Protein AF-0000000074461301 (afdb_homodimer)

Solvent-accessible surface area (backbone atoms only — not comparable to full-atom values): 17296 Å² total; per-residue (Å²): 124,62,73,77,37,32,35,46,35,42,31,36,37,56,20,87,89,50,60,66,57,57,47,49,46,50,41,46,57,45,48,48,53,57,48,42,56,55,38,40,75,55,60,34,29,28,35,34,38,36,41,24,48,71,54,35,46,50,46,46,52,51,50,33,62,76,66,67,53,73,60,41,74,64,84,56,31,31,34,45,36,42,27,38,81,50,69,64,38,57,52,53,50,70,63,33,67,68,50,49,53,53,57,59,68,43,53,84,48,33,26,88,88,48,67,35,36,34,43,40,29,36,57,51,60,34,27,54,82,47,36,81,39,63,56,59,89,78,32,49,48,62,72,56,54,81,62,70,56,66,70,80,57,84,89,62,69,72,82,123,126,62,73,78,37,33,34,45,36,41,30,34,37,55,20,86,90,52,61,66,57,56,47,48,47,49,42,46,57,45,48,48,51,57,47,40,56,55,40,42,74,56,61,35,30,26,34,34,39,37,41,24,49,72,54,34,46,52,47,45,52,50,49,34,62,77,67,66,51,73,58,41,76,63,83,54,32,30,32,45,36,42,26,36,81,50,70,62,37,58,53,53,51,70,64,32,67,69,50,49,52,53,57,59,67,44,53,83,48,34,27,88,89,47,68,36,34,35,44,38,29,37,55,51,61,33,28,54,84,47,36,80,38,63,57,59,91,79,32,48,49,60,72,55,54,82,62,69,56,67,68,80,54,84,92,62,69,74,82,126

Structure (mmCIF, N/CA/C/O backbone):
data_AF-0000000074461301-model_v1
#
loop_
_entity.id
_entity.type
_entity.pdbx_description
1 polymer 'EthD domain-containing protein'
#
loop_
_atom_site.group_PDB
_atom_site.id
_atom_site.type_symbol
_atom_site.label_atom_id
_atom_site.label_alt_id
_atom_site.label_comp_id
_atom_site.label_asym_id
_atom_site.label_entity_id
_atom_site.label_seq_id
_atom_site.pdbx_PDB_ins_code
_atom_site.Cartn_x
_atom_site.Cartn_y
_atom_site.Cartn_z
_atom_site.occupancy
_atom_site.B_iso_or_equiv
_atom_site.auth_seq_id
_atom_site.auth_comp_id
_atom_site.auth_asym_id
_atom_site.auth_atom_id
_atom_site.pdbx_PDB_model_num
ATOM 1 N N . MET A 1 1 ? 13.031 4.805 -20.141 1 61 1 MET A N 1
ATOM 2 C CA . MET A 1 1 ? 13.094 3.955 -18.953 1 61 1 MET A CA 1
ATOM 3 C C . MET A 1 1 ? 12.211 4.504 -17.844 1 61 1 MET A C 1
ATOM 5 O O . MET A 1 1 ? 12.078 5.719 -17.688 1 61 1 MET A O 1
ATOM 9 N N . THR A 1 2 ? 11.445 3.504 -17.281 1 75.19 2 THR A N 1
ATOM 10 C CA . THR A 1 2 ? 10.531 3.943 -16.234 1 75.19 2 THR A CA 1
ATOM 11 C C . THR A 1 2 ? 11.305 4.328 -14.977 1 75.19 2 THR A C 1
ATOM 13 O O . THR A 1 2 ? 12.18 3.582 -14.523 1 75.19 2 THR A O 1
ATOM 16 N N . GLU A 1 3 ? 11.156 5.5 -14.602 1 85 3 GLU A N 1
ATOM 17 C CA . GLU A 1 3 ? 11.82 6.012 -13.398 1 85 3 GLU A CA 1
ATOM 18 C C . GLU A 1 3 ? 11.273 5.344 -12.141 1 85 3 GLU A C 1
ATOM 20 O O . GLU A 1 3 ? 10.109 4.945 -12.102 1 85 3 GLU A O 1
ATOM 25 N N . ARG A 1 4 ? 12.227 5.164 -11.211 1 93.75 4 ARG A N 1
ATOM 26 C CA . ARG A 1 4 ? 11.828 4.641 -9.914 1 93.75 4 ARG A CA 1
ATOM 27 C C . ARG A 1 4 ? 10.914 5.621 -9.18 1 93.75 4 ARG A C 1
ATOM 29 O O . ARG A 1 4 ? 11.234 6.809 -9.078 1 93.75 4 ARG A O 1
ATOM 36 N N . VAL A 1 5 ? 9.805 5.148 -8.734 1 97 5 VAL A N 1
ATOM 37 C CA . VAL A 1 5 ? 8.914 5.918 -7.867 1 97 5 VAL A CA 1
ATOM 38 C C . VAL A 1 5 ? 8.93 5.332 -6.457 1 97 5 VAL A C 1
ATOM 40 O O . VAL A 1 5 ? 8.625 4.156 -6.262 1 97 5 VAL A O 1
ATOM 43 N N . LEU A 1 6 ? 9.344 6.148 -5.461 1 97.5 6 LEU A N 1
ATOM 44 C CA . LEU A 1 6 ? 9.336 5.746 -4.059 1 97.5 6 LEU A CA 1
ATOM 45 C C . LEU A 1 6 ? 7.945 5.914 -3.451 1 97.5 6 LEU A C 1
ATOM 47 O O . LEU A 1 6 ? 7.156 6.738 -3.914 1 97.5 6 LEU A O 1
ATOM 51 N N . ARG A 1 7 ? 7.68 5.094 -2.455 1 98.56 7 ARG A N 1
ATOM 52 C CA . ARG A 1 7 ? 6.453 5.238 -1.68 1 98.56 7 ARG A CA 1
ATOM 53 C C . ARG A 1 7 ? 6.734 5.129 -0.184 1 98.56 7 ARG A C 1
ATOM 55 O O . ARG A 1 7 ? 7.25 4.113 0.284 1 98.56 7 ARG A O 1
ATOM 62 N N . LEU A 1 8 ? 6.43 6.168 0.562 1 98.31 8 LEU A N 1
ATOM 63 C CA . LEU A 1 8 ? 6.285 6.098 2.012 1 98.31 8 LEU A CA 1
ATOM 64 C C . LEU A 1 8 ? 4.859 5.723 2.4 1 98.31 8 LEU A C 1
ATOM 66 O O . LEU A 1 8 ? 3.902 6.355 1.949 1 98.31 8 LEU A O 1
ATOM 70 N N . SER A 1 9 ? 4.727 4.66 3.125 1 98.75 9 SER A N 1
ATOM 71 C CA . SER A 1 9 ? 3.443 4.219 3.656 1 98.75 9 SER A CA 1
ATOM 72 C C . SER A 1 9 ? 3.402 4.34 5.176 1 98.75 9 SER A C 1
ATOM 74 O O . SER A 1 9 ? 4.301 3.859 5.867 1 98.75 9 SER A O 1
ATOM 76 N N . VAL A 1 10 ? 2.381 5.004 5.676 1 98.62 10 VAL A N 1
ATOM 77 C CA . VAL A 1 10 ? 2.189 5.133 7.117 1 98.62 10 VAL A CA 1
ATOM 78 C C . VAL A 1 10 ? 0.825 4.574 7.512 1 98.62 10 VAL A C 1
ATOM 80 O O . VAL A 1 10 ? -0.208 5.051 7.039 1 98.62 10 VAL A O 1
ATOM 83 N N . TYR A 1 11 ? 0.823 3.578 8.352 1 98.69 11 TYR A N 1
ATOM 84 C CA . TYR A 1 11 ? -0.376 2.871 8.781 1 98.69 11 TYR A CA 1
ATOM 85 C C . TYR A 1 11 ? -0.855 3.387 10.133 1 98.69 11 TYR A C 1
ATOM 87 O O . TYR A 1 11 ? -0.047 3.65 11.023 1 98.69 11 TYR A O 1
ATOM 95 N N . HIS A 1 12 ? -2.182 3.504 10.227 1 98.19 12 HIS A N 1
ATOM 96 C CA . HIS A 1 12 ? -2.795 4.039 11.438 1 98.19 12 HIS A CA 1
ATOM 97 C C . HIS A 1 12 ? -3.922 3.135 11.93 1 98.19 12 HIS A C 1
ATOM 99 O O . HIS A 1 12 ? -4.57 2.453 11.133 1 98.19 12 HIS A O 1
ATOM 105 N N . CYS A 1 13 ? -4.078 3.168 13.219 1 97.94 13 CYS A N 1
ATOM 106 C CA . CYS A 1 13 ? -5.289 2.641 13.844 1 97.94 13 CYS A CA 1
ATOM 107 C C . CYS A 1 13 ? -6.223 3.768 14.258 1 97.94 13 CYS A C 1
ATOM 109 O O . CYS A 1 13 ? -5.773 4.801 14.758 1 97.94 13 CYS A O 1
ATOM 111 N N . PHE A 1 14 ? -7.461 3.543 14.055 1 97.38 14 PHE A N 1
ATOM 112 C CA . PHE A 1 14 ? -8.453 4.543 14.438 1 97.38 14 PHE A CA 1
ATOM 113 C C . PHE A 1 14 ? -8.664 4.547 15.945 1 97.38 14 PHE A C 1
ATOM 115 O O . PHE A 1 14 ? -8.391 3.549 16.625 1 97.38 14 PHE A O 1
ATOM 122 N N . ASN A 1 15 ? -9.133 5.719 16.438 1 97.88 15 ASN A N 1
ATOM 123 C CA . ASN A 1 15 ? -9.609 5.828 17.812 1 97.88 15 ASN A CA 1
ATOM 124 C C . ASN A 1 15 ? -10.742 4.84 18.094 1 97.88 15 ASN A C 1
ATOM 126 O O . ASN A 1 15 ? -11.812 4.93 17.484 1 97.88 15 ASN A O 1
ATOM 130 N N . PRO A 1 16 ? -10.492 3.885 18.984 1 96.75 16 PRO A N 1
ATOM 131 C CA . PRO A 1 16 ? -11.508 2.852 19.203 1 96.75 16 PRO A CA 1
ATOM 132 C C . PRO A 1 16 ? -12.781 3.404 19.844 1 96.75 16 PRO A C 1
ATOM 134 O O . PRO A 1 16 ? -13.805 2.717 19.875 1 96.75 16 PRO A O 1
ATOM 137 N N . ASN A 1 17 ? -12.742 4.648 20.281 1 97.75 17 ASN A N 1
ATOM 138 C CA . ASN A 1 17 ? -13.906 5.254 20.938 1 97.75 17 ASN A CA 1
ATOM 139 C C . ASN A 1 17 ? -14.727 6.078 19.953 1 97.75 17 ASN A C 1
ATOM 141 O O . ASN A 1 17 ? -15.664 6.773 20.344 1 97.75 17 ASN A O 1
ATOM 145 N N . LYS A 1 18 ? -14.406 6.094 18.719 1 98 18 LYS A N 1
ATOM 146 C CA . LYS A 1 18 ? -15.164 6.781 17.672 1 98 18 LYS A CA 1
ATOM 147 C C . LYS A 1 18 ? -15.648 5.805 16.609 1 98 18 LYS A C 1
ATOM 149 O O . LYS A 1 18 ? -14.938 4.871 16.25 1 98 18 LYS A O 1
ATOM 154 N N . PRO A 1 19 ? -16.922 6.078 16.125 1 97.75 19 PRO A N 1
ATOM 155 C CA . PRO A 1 19 ? -17.359 5.258 14.992 1 97.75 19 PRO A CA 1
ATOM 156 C C . PRO A 1 19 ? -16.469 5.41 13.766 1 97.75 19 PRO A C 1
ATOM 158 O O . PRO A 1 19 ? -16.031 6.52 13.453 1 97.75 19 PRO A O 1
ATOM 161 N N . GLU A 1 20 ? -16.234 4.336 13.07 1 97.69 20 GLU A N 1
ATOM 162 C CA . GLU A 1 20 ? -15.406 4.359 11.867 1 97.69 20 GLU A CA 1
ATOM 163 C C . GLU A 1 20 ? -15.953 5.352 10.844 1 97.69 20 GLU A C 1
ATOM 165 O O . GLU A 1 20 ? -15.18 6.016 10.148 1 97.69 20 GLU A O 1
ATOM 170 N N . ALA A 1 21 ? -17.234 5.402 10.766 1 97.56 21 ALA A N 1
ATOM 171 C CA . ALA A 1 21 ? -17.859 6.312 9.82 1 97.56 21 ALA A CA 1
ATOM 172 C C . ALA A 1 21 ? -17.469 7.762 10.102 1 97.56 21 ALA A C 1
ATOM 174 O O . ALA A 1 21 ? -17.297 8.555 9.18 1 97.56 21 ALA A O 1
ATOM 175 N N . GLU A 1 22 ? -17.391 8.094 11.367 1 97.44 22 GLU A N 1
ATOM 176 C CA . GLU A 1 22 ? -16.984 9.445 11.75 1 97.44 22 GLU A CA 1
ATOM 177 C C . GLU A 1 22 ? -15.539 9.734 11.359 1 97.44 22 GLU A C 1
ATOM 179 O O . GLU A 1 22 ? -15.227 10.812 10.859 1 97.44 22 GLU A O 1
ATOM 184 N N . VAL A 1 23 ? -14.703 8.781 11.602 1 97.44 23 VAL A N 1
ATOM 185 C CA . VAL A 1 23 ? -13.297 8.93 11.242 1 97.44 23 VAL A CA 1
ATOM 186 C C . VAL A 1 23 ? -13.164 9.086 9.727 1 97.44 23 VAL A C 1
ATOM 188 O O . VAL A 1 23 ? -12.477 9.992 9.25 1 97.44 23 VAL A O 1
ATOM 191 N N . HIS A 1 24 ? -13.82 8.266 9.008 1 97.38 24 HIS A N 1
ATOM 192 C CA . HIS A 1 24 ? -13.789 8.328 7.551 1 97.38 24 HIS A CA 1
ATOM 193 C C . HIS A 1 24 ? -14.289 9.68 7.047 1 97.38 24 HIS A C 1
ATOM 195 O O . HIS A 1 24 ? -13.727 10.242 6.113 1 97.38 24 HIS A O 1
ATOM 201 N N . GLU A 1 25 ? -15.352 10.125 7.617 1 96.31 25 GLU A N 1
ATOM 202 C CA . GLU A 1 25 ? -15.906 11.414 7.227 1 96.31 25 GLU A CA 1
ATOM 203 C C . GLU A 1 25 ? -14.891 12.539 7.434 1 96.31 25 GLU A C 1
ATOM 205 O O . GLU A 1 25 ? -14.695 13.375 6.547 1 96.31 25 GLU A O 1
ATOM 210 N N . PHE A 1 26 ? -14.297 12.562 8.562 1 96.31 26 PHE A N 1
ATOM 211 C CA . PHE A 1 26 ? -13.266 13.547 8.844 1 96.31 26 PHE A CA 1
ATOM 212 C C . PHE A 1 26 ? -12.141 13.469 7.82 1 96.31 26 PHE A C 1
ATOM 214 O O . PHE A 1 26 ? -11.719 14.492 7.273 1 96.31 26 PHE A O 1
ATOM 221 N N . VAL A 1 27 ? -11.695 12.242 7.523 1 96.81 27 VAL A N 1
ATOM 222 C CA . VAL A 1 27 ? -10.555 12.055 6.641 1 96.81 27 VAL A CA 1
ATOM 223 C C . VAL A 1 27 ? -10.93 12.469 5.219 1 96.81 27 VAL A C 1
ATOM 225 O O . VAL A 1 27 ? -10.219 13.266 4.59 1 96.81 27 VAL A O 1
ATOM 228 N N . THR A 1 28 ? -12.008 12.086 4.727 1 94.62 28 THR A N 1
ATOM 229 C CA . THR A 1 28 ? -12.375 12.203 3.32 1 94.62 28 THR A CA 1
ATOM 230 C C . THR A 1 28 ? -12.922 13.594 3.018 1 94.62 28 THR A C 1
ATOM 232 O O . THR A 1 28 ? -12.641 14.164 1.963 1 94.62 28 THR A O 1
ATOM 235 N N . ASN A 1 29 ? -13.719 14.195 3.783 1 85.06 29 ASN A N 1
ATOM 236 C CA . ASN A 1 29 ? -14.414 15.438 3.455 1 85.06 29 ASN A CA 1
ATOM 237 C C . ASN A 1 29 ? -13.648 16.656 3.961 1 85.06 29 ASN A C 1
ATOM 239 O O . ASN A 1 29 ? -13.961 17.781 3.59 1 85.06 29 ASN A O 1
ATOM 243 N N . ASP A 1 30 ? -12.617 16.438 4.621 1 85.12 30 ASP A N 1
ATOM 244 C CA . ASP A 1 30 ? -11.898 17.578 5.168 1 85.12 30 ASP A CA 1
ATOM 245 C C . ASP A 1 30 ? -10.391 17.422 4.973 1 85.12 30 ASP A C 1
ATOM 247 O O . ASP A 1 30 ? -9.797 18.062 4.105 1 85.12 30 ASP A O 1
ATOM 251 N N . HIS A 1 31 ? -9.93 16.391 5.562 1 95.5 31 HIS A N 1
ATOM 252 C CA . HIS A 1 31 ? -8.492 16.266 5.758 1 95.5 31 HIS A CA 1
ATOM 253 C C . HIS A 1 31 ? -7.777 15.977 4.441 1 95.5 31 HIS A C 1
ATOM 255 O O . HIS A 1 31 ? -6.852 16.703 4.059 1 95.5 31 HIS A O 1
ATOM 261 N N . ALA A 1 32 ? -8.289 15.016 3.725 1 97.19 32 ALA A N 1
ATOM 262 C CA . ALA A 1 32 ? -7.602 14.555 2.521 1 97.19 32 ALA A CA 1
ATOM 263 C C . ALA A 1 32 ? -7.605 15.625 1.438 1 97.19 32 ALA A C 1
ATOM 265 O O . ALA A 1 32 ? -6.629 15.781 0.703 1 97.19 32 ALA A O 1
ATOM 266 N N . VAL A 1 33 ? -8.672 16.344 1.316 1 97.06 33 VAL A N 1
ATOM 267 C CA . VAL A 1 33 ? -8.82 17.391 0.301 1 97.06 33 VAL A CA 1
ATOM 268 C C . VAL A 1 33 ? -7.82 18.516 0.568 1 97.06 33 VAL A C 1
ATOM 270 O O . VAL A 1 33 ? -7.109 18.953 -0.34 1 97.06 33 VAL A O 1
ATOM 273 N N . LYS A 1 34 ? -7.734 18.969 1.831 1 97.75 34 LYS A N 1
ATOM 274 C CA . LYS A 1 34 ? -6.785 20 2.217 1 97.75 34 LYS A CA 1
ATOM 275 C C . LYS A 1 34 ? -5.348 19.516 2.055 1 97.75 34 LYS A C 1
ATOM 277 O O . LYS A 1 34 ? -4.492 20.25 1.551 1 97.75 34 LYS A O 1
ATOM 282 N N . ALA A 1 35 ? -5.09 18.297 2.434 1 98.38 35 ALA A N 1
ATOM 283 C CA . ALA A 1 35 ? -3.752 17.719 2.316 1 98.38 35 ALA A CA 1
ATOM 284 C C . ALA A 1 35 ? -3.32 17.625 0.856 1 98.38 35 ALA A C 1
ATOM 286 O O . ALA A 1 35 ? -2.174 17.938 0.52 1 98.38 35 ALA A O 1
ATOM 287 N N . ALA A 1 36 ? -4.254 17.234 -0.006 1 98.25 36 ALA A N 1
ATOM 288 C CA . ALA A 1 36 ? -3.945 17.094 -1.426 1 98.25 36 ALA A CA 1
ATOM 289 C C . ALA A 1 36 ? -3.461 18.406 -2.025 1 98.25 36 ALA A C 1
ATOM 291 O O . ALA A 1 36 ? -2.51 18.422 -2.809 1 98.25 36 ALA A O 1
ATOM 292 N N . LYS A 1 37 ? -4.055 19.438 -1.654 1 97.44 37 LYS A N 1
ATOM 293 C CA . LYS A 1 37 ? -3.678 20.75 -2.176 1 97.44 37 LYS A CA 1
ATOM 294 C C . LYS A 1 37 ? -2.273 21.141 -1.727 1 97.44 37 LYS A C 1
ATOM 296 O O . LYS A 1 37 ? -1.477 21.641 -2.525 1 97.44 37 LYS A O 1
ATOM 301 N N . ILE A 1 38 ? -1.987 20.906 -0.496 1 98.12 38 ILE A N 1
ATOM 302 C CA . ILE A 1 38 ? -0.655 21.188 0.029 1 98.12 38 ILE A CA 1
ATOM 303 C C . ILE A 1 38 ? 0.373 20.297 -0.673 1 98.12 38 ILE A C 1
ATOM 305 O O . ILE A 1 38 ? 1.423 20.781 -1.106 1 98.12 38 ILE A O 1
ATOM 309 N N . HIS A 1 39 ? 0.095 19 -0.751 1 98.56 39 HIS A N 1
ATOM 310 C CA . HIS A 1 39 ? 1.005 18.031 -1.355 1 98.56 39 HIS A CA 1
ATOM 311 C C . HIS A 1 39 ? 1.306 18.391 -2.807 1 98.56 39 HIS A C 1
ATOM 313 O O . HIS A 1 39 ? 2.455 18.312 -3.246 1 98.56 39 HIS A O 1
ATOM 319 N N . GLN A 1 40 ? 0.264 18.797 -3.527 1 98 40 GLN A N 1
ATOM 320 C CA . GLN A 1 40 ? 0.466 19.172 -4.922 1 98 40 GLN A CA 1
ATOM 321 C C . GLN A 1 40 ? 1.378 20.391 -5.031 1 98 40 GLN A C 1
ATOM 323 O O . GLN A 1 40 ? 2.223 20.469 -5.926 1 98 40 GLN A O 1
ATOM 328 N N . LYS A 1 41 ? 1.128 21.328 -4.148 1 97.56 41 LYS A N 1
ATOM 329 C CA . LYS A 1 41 ? 1.941 22.531 -4.117 1 97.56 41 LYS A CA 1
ATOM 330 C C . LYS A 1 41 ? 3.43 22.203 -4.121 1 97.56 41 LYS A C 1
ATOM 332 O O . LYS A 1 41 ? 4.23 22.891 -4.746 1 97.56 41 LYS A O 1
ATOM 337 N N . TYR A 1 42 ? 3.809 21.125 -3.518 1 98 42 TYR A N 1
ATOM 338 C CA . TYR A 1 42 ? 5.223 20.812 -3.348 1 98 42 TYR A CA 1
ATOM 339 C C . TYR A 1 42 ? 5.664 19.734 -4.34 1 98 42 TYR A C 1
ATOM 341 O O . TYR A 1 42 ? 6.816 19.297 -4.324 1 98 42 TYR A O 1
ATOM 349 N N . GLY A 1 43 ? 4.758 19.219 -5.102 1 97.88 43 GLY A N 1
ATOM 350 C CA . GLY A 1 43 ? 5.164 18.391 -6.219 1 97.88 43 GLY A CA 1
ATOM 351 C C . GLY A 1 43 ? 5.055 16.906 -5.922 1 97.88 43 GLY A C 1
ATOM 352 O O . GLY A 1 43 ? 5.723 16.078 -6.559 1 97.88 43 GLY A O 1
ATOM 353 N N . LEU A 1 44 ? 4.273 16.562 -4.945 1 98.44 44 LEU A N 1
ATOM 354 C CA . LEU A 1 44 ? 4.047 15.148 -4.711 1 98.44 44 LEU A CA 1
ATOM 355 C C . LEU A 1 44 ? 3.416 14.492 -5.934 1 98.44 44 LEU A C 1
ATOM 357 O O . LEU A 1 44 ? 2.502 15.055 -6.543 1 98.44 44 LEU A O 1
ATOM 361 N N . LEU A 1 45 ? 3.891 13.25 -6.277 1 98.31 45 LEU A N 1
ATOM 362 C CA . LEU A 1 45 ? 3.463 12.555 -7.484 1 98.31 45 LEU A CA 1
ATOM 363 C C . LEU A 1 45 ? 2.148 11.812 -7.246 1 98.31 45 LEU A C 1
ATOM 365 O O . LEU A 1 45 ? 1.332 11.68 -8.164 1 98.31 45 LEU A O 1
ATOM 369 N N . GLY A 1 46 ? 2.01 11.289 -6.082 1 98.62 46 GLY A N 1
ATOM 370 C CA . GLY A 1 46 ? 0.811 10.547 -5.727 1 98.62 46 GLY A CA 1
ATOM 371 C C . GLY A 1 46 ? 0.458 10.656 -4.258 1 98.62 46 GLY A C 1
ATOM 372 O O . GLY A 1 46 ? 1.346 10.75 -3.404 1 98.62 46 GLY A O 1
ATOM 373 N N . TYR A 1 47 ? -0.818 10.633 -4.008 1 98.81 47 TYR A N 1
ATOM 374 C CA . TYR A 1 47 ? -1.4 10.641 -2.67 1 98.81 47 TYR A CA 1
ATOM 375 C C . TYR A 1 47 ? -2.641 9.758 -2.607 1 98.81 47 TYR A C 1
ATOM 377 O O . TYR A 1 47 ? -3.666 10.07 -3.217 1 98.81 47 TYR A O 1
ATOM 385 N N . THR A 1 48 ? -2.523 8.672 -1.92 1 98.75 48 THR A N 1
ATOM 386 C CA . THR A 1 48 ? -3.598 7.688 -1.838 1 98.75 48 THR A CA 1
ATOM 387 C C . THR A 1 48 ? -3.857 7.293 -0.387 1 98.75 48 THR A C 1
ATOM 389 O O . THR A 1 48 ? -2.92 7.105 0.39 1 98.75 48 THR A O 1
ATOM 392 N N . LEU A 1 49 ? -5.129 7.199 -0.012 1 98.5 49 LEU A N 1
ATOM 393 C CA . LEU A 1 49 ? -5.551 6.621 1.259 1 98.5 49 LEU A CA 1
ATOM 394 C C . LEU A 1 49 ? -6.086 5.203 1.061 1 98.5 49 LEU A C 1
ATOM 396 O O . LEU A 1 49 ? -6.848 4.949 0.124 1 98.5 49 LEU A O 1
ATOM 400 N N . TYR A 1 50 ? -5.637 4.285 1.845 1 98.69 50 TYR A N 1
ATOM 401 C CA . TYR A 1 50 ? -6.133 2.918 1.956 1 98.69 50 TYR A CA 1
ATOM 402 C C . TYR A 1 50 ? -6.91 2.723 3.252 1 98.69 50 TYR A C 1
ATOM 404 O O . TYR A 1 50 ? -6.379 2.953 4.34 1 98.69 50 TYR A O 1
ATOM 412 N N . PHE A 1 51 ? -8.195 2.344 3.141 1 98.5 51 PHE A N 1
ATOM 413 C CA . PHE A 1 51 ? -9.031 2.094 4.309 1 98.5 51 PHE A CA 1
ATOM 414 C C . PHE A 1 51 ? -9.32 0.605 4.461 1 98.5 51 PHE A C 1
ATOM 416 O O . PHE A 1 51 ? -9.766 -0.045 3.51 1 98.5 51 PHE A O 1
ATOM 423 N N . ALA A 1 52 ? -9.07 0.083 5.617 1 98 52 ALA A N 1
ATOM 424 C CA . ALA A 1 52 ? -9.367 -1.305 5.961 1 98 52 ALA A CA 1
ATOM 425 C C . ALA A 1 52 ? -10.258 -1.381 7.199 1 98 52 ALA A C 1
ATOM 427 O O . ALA A 1 52 ? -9.828 -1.865 8.25 1 98 52 ALA A O 1
ATOM 428 N N . PRO A 1 53 ? -11.5 -1.022 7.016 1 93.69 53 PRO A N 1
ATOM 429 C CA . PRO A 1 53 ? -12.422 -1.032 8.148 1 93.69 53 PRO A CA 1
ATOM 430 C C . PRO A 1 53 ? -12.727 -2.441 8.648 1 93.69 53 PRO A C 1
ATOM 432 O O . PRO A 1 53 ? -12.258 -3.424 8.062 1 93.69 53 PRO A O 1
ATOM 435 N N . GLN A 1 54 ? -13.516 -2.498 9.719 1 94.56 54 GLN A N 1
ATOM 436 C CA . GLN A 1 54 ? -13.891 -3.775 10.312 1 94.56 54 GLN A CA 1
ATOM 437 C C . GLN A 1 54 ? -14.586 -4.672 9.297 1 94.56 54 GLN A C 1
ATOM 439 O O . GLN A 1 54 ? -14.398 -5.891 9.297 1 94.56 54 GLN A O 1
ATOM 444 N N . SER A 1 55 ? -15.406 -4.113 8.477 1 94.19 55 SER A N 1
ATOM 445 C CA . SER A 1 55 ? -16.109 -4.887 7.461 1 94.19 55 SER A CA 1
ATOM 446 C C . SER A 1 55 ? -15.141 -5.586 6.52 1 94.19 55 SER A C 1
ATOM 448 O O . SER A 1 55 ? -15.32 -6.766 6.199 1 94.19 55 SER A O 1
ATOM 450 N N . ALA A 1 56 ? -14.141 -4.906 6.07 1 95.75 56 ALA A N 1
ATOM 451 C CA . ALA A 1 56 ? -13.133 -5.488 5.191 1 95.75 56 ALA A CA 1
ATOM 452 C C . ALA A 1 56 ? -12.336 -6.57 5.91 1 95.75 56 ALA A C 1
ATOM 454 O O . ALA A 1 56 ? -12.023 -7.613 5.328 1 95.75 56 ALA A O 1
ATOM 455 N N . GLN A 1 57 ? -12.016 -6.301 7.133 1 95.12 57 GLN A N 1
ATOM 456 C CA . GLN A 1 57 ? -11.2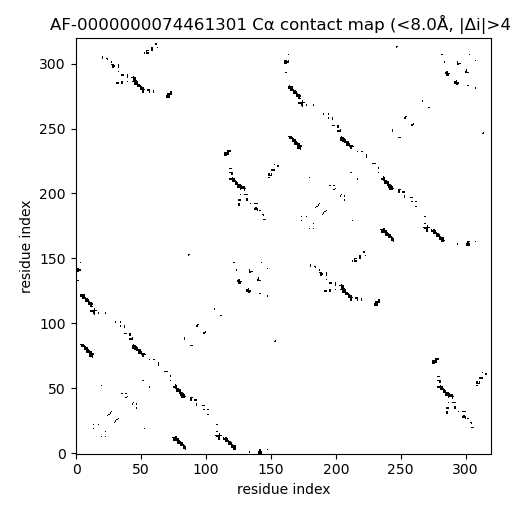42 -7.254 7.926 1 95.12 57 GLN A CA 1
ATOM 457 C C . GLN A 1 57 ? -12.023 -8.547 8.141 1 95.12 57 GLN A C 1
ATOM 459 O O . GLN A 1 57 ? -11.445 -9.633 8.133 1 95.12 57 GLN A O 1
ATOM 464 N N . LYS A 1 58 ? -13.289 -8.406 8.375 1 94.56 58 LYS A N 1
ATOM 465 C CA . LYS A 1 58 ? -14.133 -9.586 8.516 1 94.56 58 LYS A CA 1
ATOM 466 C C . LYS A 1 58 ? -14.141 -10.406 7.23 1 94.56 58 LYS A C 1
ATOM 468 O O . LYS A 1 58 ? -14.039 -11.641 7.277 1 94.56 58 LYS A O 1
ATOM 473 N N . VAL A 1 59 ? -14.297 -9.742 6.168 1 94.88 59 VAL A N 1
ATOM 474 C CA . VAL A 1 59 ? -14.297 -10.414 4.875 1 94.88 59 VAL A CA 1
ATOM 475 C C . VAL A 1 59 ? -12.969 -11.148 4.672 1 94.88 59 VAL A C 1
ATOM 477 O O . VAL A 1 59 ? -12.945 -12.305 4.242 1 94.88 59 VAL A O 1
ATOM 480 N N . LEU A 1 60 ? -11.922 -10.531 4.992 1 95.75 60 LEU A N 1
ATOM 481 C CA . LEU A 1 60 ? -10.602 -11.133 4.836 1 95.75 60 LEU A CA 1
ATOM 482 C C . LEU A 1 60 ? -10.461 -12.359 5.738 1 95.75 60 LEU A C 1
ATOM 484 O O . LEU A 1 60 ? -9.906 -13.375 5.32 1 95.75 60 LEU A O 1
ATOM 488 N N . SER A 1 61 ? -10.898 -12.219 6.926 1 95.5 61 SER A N 1
ATOM 489 C CA . SER A 1 61 ? -10.875 -13.344 7.855 1 95.5 61 SER A CA 1
ATOM 490 C C . SER A 1 61 ? -11.641 -14.531 7.301 1 95.5 61 SER A C 1
ATOM 492 O O . SER A 1 61 ? -11.172 -15.672 7.371 1 95.5 61 SER A O 1
ATOM 494 N N . ASP A 1 62 ? -12.789 -14.297 6.762 1 93.31 62 ASP A N 1
ATOM 495 C CA . ASP A 1 62 ? -13.594 -15.352 6.148 1 93.31 62 ASP A CA 1
ATOM 496 C C . ASP A 1 62 ? -12.867 -15.961 4.949 1 93.31 62 ASP A C 1
ATOM 498 O O . ASP A 1 62 ? -12.859 -17.188 4.777 1 93.31 62 ASP A O 1
ATOM 502 N N . TRP A 1 63 ? -12.344 -15.148 4.207 1 92.88 63 TRP A N 1
ATOM 503 C CA . TRP A 1 63 ? -11.602 -15.602 3.035 1 92.88 63 TRP A CA 1
ATOM 504 C C . TRP A 1 63 ? -10.438 -16.516 3.439 1 92.88 63 TRP A C 1
ATOM 506 O O . TRP A 1 63 ? -10.211 -17.547 2.82 1 92.88 63 TRP A O 1
ATOM 516 N N . LYS A 1 64 ? -9.719 -16.078 4.418 1 93.88 64 LYS A N 1
ATOM 517 C CA . LYS A 1 64 ? -8.633 -16.875 4.965 1 93.88 64 LYS A CA 1
ATOM 518 C C . LYS A 1 64 ? -9.125 -18.266 5.391 1 93.88 64 LYS A C 1
ATOM 520 O O . LYS A 1 64 ? -8.508 -19.281 5.062 1 93.88 64 LYS A O 1
ATOM 525 N N . ARG A 1 65 ? -10.18 -18.297 6.094 1 93 65 ARG A N 1
ATOM 526 C CA . ARG A 1 65 ? -10.734 -19.531 6.625 1 93 65 ARG A CA 1
ATOM 527 C C . ARG A 1 65 ? -11.188 -20.453 5.496 1 93 65 ARG A C 1
ATOM 529 O O . ARG A 1 65 ? -10.812 -21.641 5.461 1 93 65 ARG A O 1
ATOM 536 N N . VAL A 1 66 ? -11.914 -19.953 4.598 1 89.19 66 VAL A N 1
ATOM 537 C CA . VAL A 1 66 ? -12.492 -20.734 3.514 1 89.19 66 VAL A CA 1
ATOM 538 C C . VAL A 1 66 ? -11.383 -21.25 2.6 1 89.19 66 VAL A C 1
ATOM 540 O O . VAL A 1 66 ? -11.43 -22.391 2.133 1 89.19 66 VAL A O 1
ATOM 543 N N . GLY A 1 67 ? -10.43 -20.438 2.387 1 88.19 67 GLY A N 1
ATOM 544 C CA . GLY A 1 67 ? -9.359 -20.797 1.472 1 88.19 67 GLY A CA 1
ATOM 545 C C . GLY A 1 67 ? -8.234 -21.562 2.141 1 88.19 67 GLY A C 1
ATOM 546 O O . GLY A 1 67 ? -7.305 -22.016 1.475 1 88.19 67 GLY A O 1
ATOM 547 N N . GLY A 1 68 ? -8.289 -21.688 3.408 1 90.88 68 GLY A N 1
ATOM 548 C CA . GLY A 1 68 ? -7.23 -22.375 4.133 1 90.88 68 GLY A CA 1
ATOM 549 C C . GLY A 1 68 ? -5.879 -21.703 3.996 1 90.88 68 GLY A C 1
ATOM 550 O O . GLY A 1 68 ? -4.855 -22.375 3.881 1 90.88 68 GLY A O 1
ATOM 551 N N . ARG A 1 69 ? -5.848 -20.453 3.984 1 91 69 ARG A N 1
ATOM 552 C CA . ARG A 1 69 ? -4.609 -19.703 3.812 1 91 69 ARG A CA 1
ATOM 553 C C . ARG A 1 69 ? -3.879 -19.531 5.141 1 91 69 ARG A C 1
ATOM 555 O O . ARG A 1 69 ? -4.508 -19.359 6.184 1 91 69 ARG A O 1
ATOM 562 N N . ASN A 1 70 ? -2.555 -19.5 5.07 1 94.44 70 ASN A N 1
ATOM 563 C CA . ASN A 1 70 ? -1.739 -19.281 6.262 1 94.44 70 ASN A CA 1
ATOM 564 C C . ASN A 1 70 ? -1.382 -17.812 6.441 1 94.44 70 ASN A C 1
ATOM 566 O O . ASN A 1 70 ? -0.25 -17.484 6.801 1 94.44 70 ASN A O 1
ATOM 570 N N . TRP A 1 71 ? -2.27 -16.906 6.211 1 97 71 TRP A N 1
ATOM 571 C CA . TRP A 1 71 ? -2.049 -15.461 6.301 1 97 71 TRP A CA 1
ATOM 572 C C . TRP A 1 71 ? -2.1 -14.992 7.75 1 97 71 TRP A C 1
ATOM 574 O O . TRP A 1 71 ? -2.969 -15.414 8.516 1 97 71 TRP A O 1
ATOM 584 N N . GLU A 1 72 ? -1.147 -1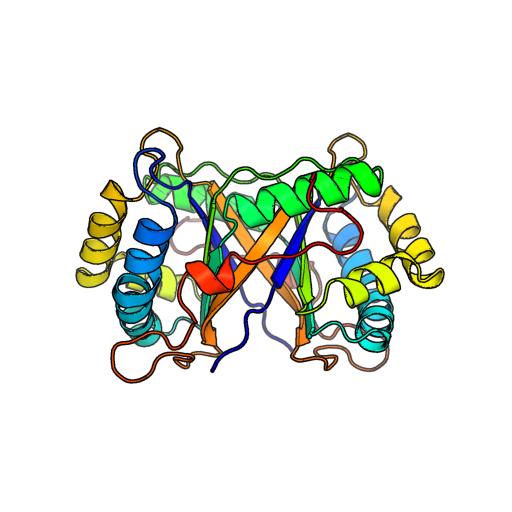4.164 8.055 1 97.56 72 GLU A N 1
ATOM 585 C CA . GLU A 1 72 ? -1.391 -13.258 9.172 1 97.56 72 GLU A CA 1
ATOM 586 C C . GLU A 1 72 ? -2.229 -12.055 8.734 1 97.56 72 GLU A C 1
ATOM 588 O O . GLU A 1 72 ? -1.966 -11.453 7.695 1 97.56 72 GLU A O 1
ATOM 593 N N . LEU A 1 73 ? -3.256 -11.75 9.516 1 97.94 73 LEU A N 1
ATOM 594 C CA . LEU A 1 73 ? -4.105 -10.625 9.148 1 97.94 73 LEU A CA 1
ATOM 595 C C . LEU A 1 73 ? -3.557 -9.32 9.734 1 97.94 73 LEU A C 1
ATOM 597 O O . LEU A 1 73 ? -3.189 -9.266 10.906 1 97.94 73 LEU A O 1
ATOM 601 N N . ASP A 1 74 ? -3.436 -8.305 8.922 1 98 74 ASP A N 1
ATOM 602 C CA . ASP A 1 74 ? -2.988 -6.988 9.375 1 98 74 ASP A CA 1
ATOM 603 C C . ASP A 1 74 ? -4.031 -6.332 10.273 1 98 74 ASP A C 1
ATOM 605 O O . ASP A 1 74 ? -5.234 -6.512 10.078 1 98 74 ASP A O 1
ATOM 609 N N . THR A 1 75 ? -3.625 -5.504 11.148 1 95.81 75 THR A N 1
ATOM 610 C CA . THR A 1 75 ? -4.547 -5.008 12.164 1 95.81 75 THR A CA 1
ATOM 611 C C . THR A 1 75 ? -4.68 -3.492 12.078 1 95.81 75 THR A C 1
ATOM 613 O O . THR A 1 75 ? -5.379 -2.877 12.883 1 95.81 75 THR A O 1
ATOM 616 N N . TYR A 1 76 ? -4.035 -2.854 11.195 1 98 76 TYR A N 1
ATOM 617 C CA . TYR A 1 76 ? -4.137 -1.408 11.039 1 98 76 TYR A CA 1
ATOM 618 C C . TYR A 1 76 ? -5.344 -1.036 10.18 1 98 76 TYR A C 1
ATOM 620 O O . TYR A 1 76 ? -5.676 -1.742 9.227 1 98 76 TYR A O 1
ATOM 628 N N . ASP A 1 77 ? -5.945 0.133 10.438 1 98.19 77 ASP A N 1
ATOM 629 C CA . ASP A 1 77 ? -7.258 0.482 9.906 1 98.19 77 ASP A CA 1
ATOM 630 C C . ASP A 1 77 ? -7.129 1.28 8.609 1 98.19 77 ASP A C 1
ATOM 632 O O . ASP A 1 77 ? -8.094 1.384 7.84 1 98.19 77 ASP A O 1
ATOM 636 N N . ALA A 1 78 ? -6.051 1.916 8.477 1 98.19 78 ALA A N 1
ATOM 637 C CA . ALA A 1 78 ? -5.863 2.775 7.312 1 98.19 78 ALA A CA 1
ATOM 638 C C . ALA A 1 78 ? -4.383 2.982 7.016 1 98.19 78 ALA A C 1
ATOM 640 O O . ALA A 1 78 ? -3.531 2.752 7.879 1 98.19 78 ALA A O 1
ATOM 641 N N . CYS A 1 79 ? -4.129 3.348 5.828 1 98.69 79 CYS A N 1
ATOM 642 C CA . CYS A 1 79 ? -2.773 3.67 5.395 1 98.69 79 CYS A CA 1
ATOM 643 C C . CYS A 1 79 ? -2.768 4.902 4.5 1 98.69 79 CYS A C 1
ATOM 645 O O . CYS A 1 79 ? -3.592 5.02 3.59 1 98.69 79 CYS A O 1
ATOM 647 N N . VAL A 1 80 ? -1.911 5.852 4.82 1 98.69 80 VAL A N 1
ATOM 648 C CA . VAL A 1 80 ? -1.64 6.957 3.908 1 98.69 80 VAL A CA 1
ATOM 649 C C . VAL A 1 80 ? -0.383 6.66 3.092 1 98.69 80 VAL A C 1
ATOM 651 O O . VAL A 1 80 ? 0.632 6.227 3.641 1 98.69 80 VAL A O 1
ATOM 654 N N . GLU A 1 81 ? -0.467 6.895 1.807 1 98.88 81 GLU A N 1
ATOM 655 C CA . GLU A 1 81 ? 0.618 6.574 0.885 1 98.88 81 GLU A CA 1
ATOM 656 C C . GLU A 1 81 ? 1.063 7.805 0.104 1 98.88 81 GLU A C 1
ATOM 658 O O . GLU A 1 81 ? 0.249 8.461 -0.553 1 98.88 81 GLU A O 1
ATOM 663 N N . PHE A 1 82 ? 2.363 8.125 0.198 1 98.81 82 PHE A N 1
ATOM 664 C CA . PHE A 1 82 ? 2.979 9.234 -0.51 1 98.81 82 PHE A CA 1
ATOM 665 C C . PHE A 1 82 ? 3.932 8.734 -1.588 1 98.81 82 PHE A C 1
ATOM 667 O O . PHE A 1 82 ? 4.883 8.008 -1.294 1 98.81 82 PHE A O 1
ATOM 674 N N . TYR A 1 83 ? 3.713 9.102 -2.822 1 98.75 83 TYR A N 1
ATOM 675 C CA . TYR A 1 83 ? 4.566 8.734 -3.943 1 98.75 83 TYR A CA 1
ATOM 676 C C . TYR A 1 83 ? 5.438 9.906 -4.379 1 98.75 83 TYR A C 1
ATOM 678 O O . TYR A 1 83 ? 4.934 11 -4.633 1 98.75 83 TYR A O 1
ATOM 686 N N . PHE A 1 84 ? 6.727 9.648 -4.504 1 97.69 84 PHE A N 1
ATOM 687 C CA . PHE A 1 84 ? 7.66 10.727 -4.812 1 97.69 84 PHE A CA 1
ATOM 688 C C . PHE A 1 84 ? 8.938 10.18 -5.43 1 97.69 84 PHE A C 1
ATOM 690 O O . PHE A 1 84 ? 9.203 8.977 -5.352 1 97.69 84 PHE A O 1
ATOM 697 N N . THR A 1 85 ? 9.766 11.047 -6.102 1 94.5 85 THR A N 1
ATOM 698 C CA . THR A 1 85 ? 11.055 10.656 -6.672 1 94.5 85 THR A CA 1
ATOM 699 C C . THR A 1 85 ? 12.195 11.398 -5.977 1 94.5 85 THR A C 1
ATOM 701 O O . THR A 1 85 ? 13.359 11.047 -6.152 1 94.5 85 THR A O 1
ATOM 704 N N . ASP A 1 86 ? 11.766 12.375 -5.191 1 90.06 86 ASP A N 1
ATOM 705 C CA . ASP A 1 86 ? 12.719 13.258 -4.527 1 90.06 86 ASP A CA 1
ATOM 706 C C . ASP A 1 86 ? 12.328 13.484 -3.064 1 90.06 86 ASP A C 1
ATOM 708 O O . ASP A 1 86 ? 11.258 14.016 -2.775 1 90.06 86 ASP A O 1
ATOM 712 N N . PHE A 1 87 ? 13.289 13.18 -2.158 1 93.75 87 PHE A N 1
ATOM 713 C CA . PHE A 1 87 ? 13.023 13.305 -0.731 1 93.75 87 PHE A CA 1
ATOM 714 C C . PHE A 1 87 ? 12.797 14.766 -0.35 1 93.75 87 PHE A C 1
ATOM 716 O O . PHE A 1 87 ? 12.164 15.055 0.667 1 93.75 87 PHE A O 1
ATOM 723 N N . ALA A 1 88 ? 13.258 15.656 -1.114 1 93.06 88 ALA A N 1
ATOM 724 C CA . ALA A 1 88 ? 13.078 17.078 -0.812 1 93.06 88 ALA A CA 1
ATOM 725 C C . ALA A 1 88 ? 11.594 17.438 -0.749 1 93.06 88 ALA A C 1
ATOM 727 O O . ALA A 1 88 ? 11.188 18.297 0.04 1 93.06 88 ALA A O 1
ATOM 728 N N . VAL A 1 89 ? 10.812 16.766 -1.571 1 94.88 89 VAL A N 1
ATOM 729 C CA . VAL A 1 89 ? 9.367 17 -1.587 1 94.88 89 VAL A CA 1
ATOM 730 C C . VAL A 1 89 ? 8.773 16.641 -0.227 1 94.88 89 VAL A C 1
ATOM 732 O O . VAL A 1 89 ? 7.996 17.406 0.339 1 94.88 89 VAL A O 1
ATOM 735 N N . MET A 1 90 ? 9.164 15.531 0.322 1 95 90 MET A N 1
ATOM 736 C CA . MET A 1 90 ? 8.656 15.078 1.615 1 95 90 MET A CA 1
ATOM 737 C C . MET A 1 90 ? 9.094 16.016 2.73 1 95 90 MET A C 1
ATOM 739 O O . MET A 1 90 ? 8.32 16.328 3.639 1 95 90 MET A O 1
ATOM 743 N N . GLY A 1 91 ? 10.312 16.438 2.639 1 92.75 91 GLY A N 1
ATOM 744 C CA . GLY A 1 91 ? 10.789 17.422 3.604 1 92.75 91 GLY A CA 1
ATOM 745 C C . GLY A 1 91 ? 10.016 18.719 3.57 1 92.75 91 GLY A C 1
ATOM 746 O O . GLY A 1 91 ? 9.672 19.266 4.621 1 92.75 91 GLY A O 1
ATOM 747 N N . ALA A 1 92 ? 9.758 19.234 2.373 1 96 92 ALA A N 1
ATOM 748 C CA . ALA A 1 92 ? 9.023 20.484 2.215 1 96 92 ALA A CA 1
ATOM 749 C C . ALA A 1 92 ? 7.605 20.359 2.77 1 96 92 ALA A C 1
ATOM 751 O O . ALA A 1 92 ? 7.117 21.266 3.445 1 96 92 ALA A O 1
ATOM 752 N N . ILE A 1 93 ? 6.988 19.25 2.506 1 97 93 ILE A N 1
ATOM 753 C CA . ILE A 1 93 ? 5.645 19 3.02 1 97 93 ILE A CA 1
ATOM 754 C C . ILE A 1 93 ? 5.672 19 4.547 1 97 93 ILE A C 1
ATOM 756 O O . ILE A 1 93 ? 4.828 19.625 5.191 1 97 93 ILE A O 1
ATOM 760 N N . ALA A 1 94 ? 6.664 18.344 5.094 1 94 94 ALA A N 1
ATOM 761 C CA . ALA A 1 94 ? 6.762 18.203 6.543 1 94 94 ALA A CA 1
ATOM 762 C C . ALA A 1 94 ? 6.949 19.562 7.215 1 94 94 ALA A C 1
ATOM 764 O O . ALA A 1 94 ? 6.586 19.734 8.383 1 94 94 ALA A O 1
ATOM 765 N N . GLN A 1 95 ? 7.434 20.5 6.473 1 95.25 95 GLN A N 1
ATOM 766 C CA . GLN A 1 95 ? 7.73 21.812 7.043 1 95.25 95 GLN A CA 1
ATOM 767 C C . GLN A 1 95 ? 6.578 22.781 6.812 1 95.25 95 GLN A C 1
ATOM 769 O O . GLN A 1 95 ? 6.602 23.906 7.316 1 95.25 95 GLN A O 1
ATOM 774 N N . ASP A 1 96 ? 5.648 22.438 6.051 1 97.62 96 ASP A N 1
ATOM 775 C CA . ASP A 1 96 ? 4.512 23.312 5.785 1 97.62 96 ASP A CA 1
ATOM 776 C C . ASP A 1 96 ? 3.652 23.484 7.035 1 97.62 96 ASP A C 1
ATOM 778 O O . ASP A 1 96 ? 3.135 22.516 7.586 1 97.62 96 ASP A O 1
ATOM 782 N N . PRO A 1 97 ? 3.445 24.719 7.477 1 97.62 97 PRO A N 1
ATOM 783 C CA . PRO A 1 97 ? 2.707 24.922 8.727 1 97.62 97 PRO A CA 1
ATOM 784 C C . PRO A 1 97 ? 1.246 24.5 8.625 1 97.62 97 PRO A C 1
ATOM 786 O O . PRO A 1 97 ? 0.665 24.031 9.609 1 97.62 97 PRO A O 1
ATOM 789 N N . ASP A 1 98 ? 0.666 24.641 7.492 1 97.69 98 ASP A N 1
ATOM 790 C CA . ASP A 1 98 ? -0.715 24.203 7.328 1 97.69 98 ASP A CA 1
ATOM 791 C C . ASP A 1 98 ? -0.816 22.672 7.383 1 97.69 98 ASP A C 1
ATOM 793 O O . ASP A 1 98 ? -1.805 22.125 7.879 1 97.69 98 ASP A O 1
ATOM 797 N N . PHE A 1 99 ? 0.138 22 6.875 1 97.62 99 PHE A N 1
ATOM 798 C CA . PHE A 1 99 ? 0.142 20.547 6.988 1 97.62 99 PHE A CA 1
ATOM 799 C C . PHE A 1 99 ? 0.303 20.125 8.438 1 97.62 99 PHE A C 1
ATOM 801 O O . PHE A 1 99 ? -0.324 19.156 8.883 1 97.62 99 PHE A O 1
ATOM 808 N N . GLY A 1 100 ? 1.152 20.812 9.156 1 96.75 100 GLY A N 1
ATOM 809 C CA . GLY A 1 100 ? 1.263 20.547 10.578 1 96.75 100 GLY A CA 1
ATOM 810 C C . GLY A 1 100 ? -0.064 20.641 11.312 1 96.75 100 GLY A C 1
ATOM 811 O O . GLY A 1 100 ? -0.373 19.812 12.164 1 96.75 100 GLY A O 1
ATOM 812 N N . LYS A 1 101 ? -0.808 21.656 10.984 1 97.5 101 LYS A N 1
ATOM 813 C CA . LYS A 1 101 ? -2.131 21.812 11.578 1 97.5 101 LYS A CA 1
ATOM 814 C C . LYS A 1 101 ? -3.039 20.641 11.234 1 97.5 101 LYS A C 1
ATOM 816 O O . LYS A 1 101 ? -3.842 20.203 12.062 1 97.5 101 LYS A O 1
ATOM 821 N N . LEU A 1 102 ? -2.961 20.172 9.984 1 97.06 102 LEU A N 1
ATOM 822 C CA . LEU A 1 102 ? -3.756 19.016 9.578 1 97.06 102 LEU A CA 1
ATOM 823 C C . LEU A 1 102 ? -3.359 17.781 10.367 1 97.06 102 LEU A C 1
ATOM 825 O O . LEU A 1 102 ? -4.219 16.984 10.758 1 97.06 102 LEU A O 1
ATOM 829 N N . GLN A 1 103 ? -2.061 17.562 10.578 1 96.06 103 GLN A N 1
ATOM 830 C CA . GLN A 1 103 ? -1.598 16.406 11.359 1 96.06 103 GLN A CA 1
ATOM 831 C C . GLN A 1 103 ? -2.102 16.484 12.797 1 96.06 103 GLN A C 1
ATOM 833 O O . GLN A 1 103 ? -2.541 15.477 13.359 1 96.06 103 GLN A O 1
ATOM 838 N N . GLU A 1 104 ? -2.084 17.672 13.344 1 96.69 104 GLU A N 1
ATOM 839 C CA . GLU A 1 104 ? -2.604 17.859 14.695 1 96.69 104 GLU A CA 1
ATOM 840 C C . GLU A 1 104 ? -4.094 17.531 14.766 1 96.69 104 GLU A C 1
ATOM 842 O O . GLU A 1 104 ? -4.562 16.938 15.742 1 96.69 104 GLU A O 1
ATOM 847 N N . ALA A 1 105 ? -4.785 17.906 13.781 1 96.75 105 ALA A N 1
ATOM 848 C CA . ALA A 1 105 ? -6.234 17.734 13.742 1 96.75 105 ALA A CA 1
ATOM 849 C C . ALA A 1 105 ? -6.598 16.25 13.672 1 96.75 105 ALA A C 1
ATOM 851 O O . ALA A 1 105 ? -7.742 15.867 13.938 1 96.75 105 ALA A O 1
ATOM 852 N N . GLU A 1 106 ? -5.637 15.352 13.273 1 96.44 106 GLU A N 1
ATOM 853 C CA . GLU A 1 106 ? -5.918 13.93 13.133 1 96.44 106 GLU A CA 1
ATOM 854 C C . GLU A 1 106 ? -5.863 13.219 14.484 1 96.44 106 GLU A C 1
ATOM 856 O O . GLU A 1 106 ? -6.422 12.125 14.641 1 96.44 106 GLU A O 1
ATOM 861 N N . LEU A 1 107 ? -5.273 13.836 15.445 1 96.69 107 LEU A N 1
ATOM 862 C CA . LEU A 1 107 ? -4.871 13.164 16.672 1 96.69 107 LEU A CA 1
ATOM 863 C C . LEU A 1 107 ? -6.082 12.594 17.406 1 96.69 107 LEU A C 1
ATOM 865 O O . LEU A 1 107 ? -6.059 11.438 17.844 1 96.69 107 LEU A O 1
ATOM 869 N N . PRO A 1 108 ? -7.211 13.281 17.484 1 97.5 108 PRO A N 1
ATOM 870 C CA . PRO A 1 108 ? -8.375 12.727 18.188 1 97.5 108 PRO A CA 1
ATOM 871 C C . PRO A 1 108 ? -8.961 11.508 17.484 1 97.5 108 PRO A C 1
ATOM 873 O O . PRO A 1 108 ? -9.742 10.758 18.078 1 97.5 108 PRO A O 1
ATOM 876 N N . PHE A 1 109 ? -8.617 11.266 16.234 1 97.88 109 PHE A N 1
ATOM 877 C CA . PHE A 1 109 ? -9.219 10.203 15.438 1 97.88 109 PHE A CA 1
ATOM 878 C C . PHE A 1 109 ? -8.312 8.984 15.375 1 97.88 109 PHE A C 1
ATOM 880 O O . PHE A 1 109 ? -8.672 7.961 14.789 1 97.88 109 PHE A O 1
ATOM 887 N N . LEU A 1 110 ? -7.18 9.078 15.977 1 97.5 110 LEU A N 1
ATOM 888 C CA . LEU A 1 110 ? -6.195 8 15.938 1 97.5 110 LEU A CA 1
ATOM 889 C C . LEU A 1 110 ? -6.125 7.289 17.281 1 97.5 110 LEU A C 1
ATOM 891 O O . LEU A 1 110 ? -6.438 7.879 18.328 1 97.5 110 LEU A O 1
ATOM 895 N N . ASP A 1 111 ? -5.785 6.059 17.25 1 97.81 111 ASP A N 1
ATOM 896 C CA . ASP A 1 111 ? -5.527 5.312 18.484 1 97.81 111 ASP A CA 1
ATOM 897 C C . ASP A 1 111 ? -4.23 5.77 19.141 1 97.81 111 ASP A C 1
ATOM 899 O O . ASP A 1 111 ? -3.139 5.492 18.641 1 97.81 111 ASP A O 1
ATOM 903 N N . ALA A 1 112 ? -4.34 6.371 20.266 1 95.12 112 ALA A N 1
ATOM 904 C CA . ALA A 1 112 ? -3.182 6.949 20.938 1 95.12 112 ALA A CA 1
ATOM 905 C C . ALA A 1 112 ? -2.262 5.859 21.484 1 95.12 112 ALA A C 1
ATOM 907 O O . ALA A 1 112 ? -1.091 6.117 21.766 1 95.12 112 ALA A O 1
ATOM 908 N N . ASN A 1 113 ? -2.76 4.668 21.609 1 96.94 113 ASN A N 1
ATOM 909 C CA . ASN A 1 113 ? -1.984 3.596 22.234 1 96.94 113 ASN A CA 1
ATOM 910 C C . ASN A 1 113 ? -1.307 2.717 21.188 1 96.94 113 ASN A C 1
ATOM 912 O O . ASN A 1 113 ? -0.609 1.761 21.531 1 96.94 113 ASN A O 1
ATOM 916 N N . ARG A 1 114 ? -1.492 2.992 19.969 1 97.25 114 ARG A N 1
ATOM 917 C CA . ARG A 1 114 ? -0.874 2.238 18.891 1 97.25 114 ARG A CA 1
ATOM 918 C C . ARG A 1 114 ? -0.086 3.158 17.969 1 97.25 114 ARG A C 1
ATOM 920 O O . ARG A 1 114 ? -0.672 3.916 17.188 1 97.25 114 ARG A O 1
ATOM 927 N N . PRO A 1 115 ? 1.23 3.07 18.062 1 97 115 PRO A N 1
ATOM 928 C CA . PRO A 1 115 ? 2.031 3.922 17.188 1 97 115 PRO A CA 1
ATOM 929 C C . PRO A 1 115 ? 1.837 3.592 15.711 1 97 115 PRO A C 1
ATOM 931 O O . PRO A 1 115 ? 1.572 2.438 15.359 1 97 115 PRO A O 1
ATOM 934 N N . PRO A 1 116 ? 1.933 4.613 14.844 1 98.12 116 PRO A N 1
ATOM 935 C CA . PRO A 1 116 ? 1.879 4.297 13.414 1 98.12 116 PRO A CA 1
ATOM 936 C C . PRO A 1 116 ? 3.004 3.361 12.977 1 98.12 116 PRO A C 1
ATOM 938 O O . PRO A 1 116 ? 4.062 3.326 13.609 1 98.12 116 PRO A O 1
ATOM 941 N N . ARG A 1 117 ? 2.695 2.621 11.969 1 98.62 117 ARG A N 1
ATOM 942 C CA . ARG A 1 117 ? 3.721 1.818 11.312 1 98.62 117 ARG A CA 1
ATOM 943 C C . ARG A 1 117 ? 4.133 2.441 9.984 1 98.62 117 ARG A C 1
ATOM 945 O O . ARG A 1 117 ? 3.279 2.865 9.203 1 98.62 117 ARG A O 1
ATOM 952 N N . ALA A 1 118 ? 5.469 2.541 9.773 1 98.62 118 ALA A N 1
ATOM 953 C CA . ALA A 1 118 ? 5.969 3.129 8.531 1 98.62 118 ALA A CA 1
ATOM 954 C C . ALA A 1 118 ? 6.66 2.08 7.668 1 98.62 118 ALA A C 1
ATOM 956 O O . ALA A 1 118 ? 7.258 1.133 8.188 1 98.62 118 ALA A O 1
ATOM 957 N N . HIS A 1 119 ? 6.562 2.223 6.434 1 98.75 119 HIS A N 1
ATOM 958 C CA . HIS A 1 119 ? 7.184 1.388 5.414 1 98.75 119 HIS A CA 1
ATOM 959 C C . HIS A 1 119 ? 7.676 2.227 4.238 1 98.75 119 HIS A C 1
ATOM 961 O O . HIS A 1 119 ? 6.992 3.156 3.807 1 98.75 119 HIS A O 1
ATOM 967 N N . LEU A 1 120 ? 8.914 1.961 3.766 1 98.06 120 LEU A N 1
ATOM 968 C CA . LEU A 1 120 ? 9.5 2.686 2.641 1 98.06 120 LEU A CA 1
ATOM 969 C C . LEU A 1 120 ? 10.023 1.72 1.584 1 98.06 120 LEU A C 1
ATOM 971 O O . LEU A 1 120 ? 10.656 0.716 1.914 1 98.06 120 LEU A O 1
ATOM 975 N N . GLY A 1 121 ? 9.695 2 0.361 1 98 121 GLY A N 1
ATOM 976 C CA . GLY A 1 121 ? 10.172 1.221 -0.772 1 98 121 GLY A CA 1
ATOM 977 C C . GLY A 1 121 ? 9.875 1.873 -2.109 1 98 121 GLY A C 1
ATOM 978 O O . GLY A 1 121 ? 9.695 3.09 -2.186 1 98 121 GLY A O 1
ATOM 979 N N . TRP A 1 122 ? 9.992 1.081 -3.193 1 98.06 122 TRP A N 1
ATOM 980 C CA . TRP A 1 122 ? 9.586 1.571 -4.504 1 98.06 122 TRP A CA 1
ATOM 981 C C . TRP A 1 122 ? 8.492 0.685 -5.102 1 98.06 122 TRP A C 1
ATOM 983 O O . TRP A 1 122 ? 8.281 -0.44 -4.645 1 98.06 122 TRP A O 1
ATOM 993 N N . VAL A 1 123 ? 7.793 1.248 -6.078 1 98.31 123 VAL A N 1
ATOM 994 C CA . VAL A 1 123 ? 6.664 0.525 -6.66 1 98.31 123 VAL A CA 1
ATOM 995 C C . VAL A 1 123 ? 6.977 0.175 -8.117 1 98.31 123 VAL A C 1
ATOM 997 O O . VAL A 1 123 ? 7.68 0.917 -8.805 1 98.31 123 VAL A O 1
ATOM 1000 N N . GLN A 1 124 ? 6.477 -0.975 -8.523 1 98 124 GLN A N 1
ATOM 1001 C CA . GLN A 1 124 ? 6.492 -1.449 -9.906 1 98 124 GLN A CA 1
ATOM 1002 C C . GLN A 1 124 ? 5.105 -1.922 -10.344 1 98 124 GLN A C 1
ATOM 1004 O O . GLN A 1 124 ? 4.703 -3.047 -10.031 1 98 124 GLN A O 1
ATOM 1009 N N . ALA A 1 125 ? 4.418 -1.044 -11.047 1 97.94 125 ALA A N 1
ATOM 1010 C CA . ALA A 1 125 ? 3.076 -1.392 -11.508 1 97.94 125 ALA A CA 1
ATOM 1011 C C . ALA A 1 125 ? 3.131 -2.096 -12.867 1 97.94 125 ALA A C 1
ATOM 1013 O O . ALA A 1 125 ? 3.893 -1.697 -13.75 1 97.94 125 ALA A O 1
ATOM 1014 N N . TYR A 1 126 ? 2.232 -3.111 -12.984 1 98.19 126 TYR A N 1
ATOM 1015 C CA . TYR A 1 126 ? 2.266 -3.889 -14.219 1 98.19 126 TYR A CA 1
ATOM 1016 C C . TYR A 1 126 ? 0.89 -3.93 -14.875 1 98.19 126 TYR A C 1
ATOM 1018 O O . TYR A 1 126 ? 0.765 -4.297 -16.047 1 98.19 126 TYR A O 1
ATOM 1026 N N . ILE A 1 127 ? -0.162 -3.668 -14.125 1 98.5 127 ILE A N 1
ATOM 1027 C CA . ILE A 1 127 ? -1.493 -3.416 -14.664 1 98.5 127 ILE A CA 1
ATOM 1028 C C . ILE A 1 127 ? -2.049 -2.117 -14.086 1 98.5 127 ILE A C 1
ATOM 1030 O O . ILE A 1 127 ? -1.956 -1.88 -12.875 1 98.5 127 ILE A O 1
ATOM 1034 N N . HIS A 1 128 ? -2.582 -1.323 -14.938 1 97.88 128 HIS A N 1
ATOM 1035 C CA . HIS A 1 128 ? -3.293 -0.104 -14.57 1 97.88 128 HIS A CA 1
ATOM 1036 C C . HIS A 1 128 ? -4.562 0.065 -15.391 1 97.88 128 HIS A C 1
ATOM 1038 O O . HIS A 1 128 ? -4.504 0.107 -16.625 1 97.88 128 HIS A O 1
ATOM 1044 N N . ASP A 1 129 ? -5.648 0.162 -14.711 1 96.5 129 ASP A N 1
ATOM 1045 C CA . ASP A 1 129 ? -6.965 0.269 -15.336 1 96.5 129 ASP A CA 1
ATOM 1046 C C . ASP A 1 129 ? -7.195 -0.86 -16.328 1 96.5 129 ASP A C 1
ATOM 1048 O O . ASP A 1 129 ? -7.625 -0.616 -17.469 1 96.5 129 ASP A O 1
ATOM 1052 N N . GLY A 1 130 ? -6.699 -1.942 -16.016 1 97.69 130 GLY A N 1
ATOM 1053 C CA . GLY A 1 130 ? -6.957 -3.154 -16.781 1 97.69 130 GLY A CA 1
ATOM 1054 C C . GLY A 1 130 ? -5.973 -3.367 -17.906 1 97.69 130 GLY A C 1
ATOM 1055 O O . GLY A 1 130 ? -6.078 -4.348 -18.656 1 97.69 130 GLY A O 1
ATOM 1056 N N . GLN A 1 131 ? -5.066 -2.451 -18.047 1 98.06 131 GLN A N 1
ATOM 1057 C CA . GLN A 1 131 ? -4.113 -2.553 -19.141 1 98.06 131 GLN A CA 1
ATOM 1058 C C . GLN A 1 131 ? -2.713 -2.863 -18.625 1 98.06 131 GLN A C 1
ATOM 1060 O O . GLN A 1 131 ? -2.275 -2.301 -17.625 1 98.06 131 GLN A O 1
ATOM 1065 N N . ILE A 1 132 ? -2.037 -3.752 -19.312 1 97.88 132 ILE A N 1
ATOM 1066 C CA . ILE A 1 132 ? -0.648 -4.043 -18.969 1 97.88 132 ILE A CA 1
ATOM 1067 C C . ILE A 1 132 ? 0.222 -2.824 -19.266 1 97.88 132 ILE A C 1
ATOM 1069 O O . ILE A 1 132 ? 0.105 -2.209 -20.328 1 97.88 132 ILE A O 1
ATOM 1073 N N . ILE A 1 133 ? 0.963 -2.498 -18.344 1 97 133 ILE A N 1
ATOM 1074 C CA . ILE A 1 133 ? 1.919 -1.406 -18.5 1 97 133 ILE A CA 1
ATOM 1075 C C . ILE A 1 133 ? 3.301 -1.866 -18.031 1 97 133 ILE A C 1
ATOM 1077 O O . ILE A 1 133 ? 3.42 -2.857 -17.312 1 97 133 ILE A O 1
ATOM 1081 N N . ASN A 1 134 ? 4.391 -1.201 -18.562 1 96.94 134 ASN A N 1
ATOM 1082 C CA . ASN A 1 134 ? 5.773 -1.366 -18.125 1 96.94 134 ASN A CA 1
ATOM 1083 C C . ASN A 1 134 ? 6.309 -2.75 -18.469 1 96.94 134 ASN A C 1
ATOM 1085 O O . ASN A 1 134 ? 7.105 -3.322 -17.719 1 96.94 134 ASN A O 1
ATOM 1089 N N . ILE A 1 135 ? 5.711 -3.387 -19.406 1 96.44 135 ILE A N 1
ATOM 1090 C CA . ILE A 1 135 ? 6.203 -4.621 -20.016 1 96.44 135 ILE A CA 1
ATOM 1091 C C . ILE A 1 135 ? 6.406 -4.418 -21.516 1 96.44 135 ILE A C 1
ATOM 1093 O O . ILE A 1 135 ? 5.516 -3.924 -22.203 1 96.44 135 ILE A O 1
ATOM 1097 N N . GLU A 1 136 ? 7.504 -4.641 -21.984 1 94 136 GLU A N 1
ATOM 1098 C CA . GLU A 1 136 ? 7.84 -4.664 -23.406 1 94 136 GLU A CA 1
ATOM 1099 C C . GLU A 1 136 ? 8.312 -6.047 -23.844 1 94 136 GLU A C 1
ATOM 1101 O O . GLU A 1 136 ? 9.359 -6.52 -23.391 1 94 136 GLU A O 1
ATOM 1106 N N . GLY A 1 137 ? 7.473 -6.605 -24.719 1 90.38 137 GLY A N 1
ATOM 1107 C CA . GLY A 1 137 ? 7.723 -8.008 -25.016 1 90.38 137 GLY A CA 1
ATOM 1108 C C . GLY A 1 137 ? 7.496 -8.922 -23.828 1 90.38 137 GLY A C 1
ATOM 1109 O O . GLY A 1 137 ? 6.391 -8.977 -23.281 1 90.38 137 GLY A O 1
ATOM 1110 N N . SER A 1 138 ? 8.508 -9.617 -23.406 1 90.19 138 SER A N 1
ATOM 1111 C CA . SER A 1 138 ? 8.398 -10.508 -22.266 1 90.19 138 SER A CA 1
ATOM 1112 C C . SER A 1 138 ? 9.258 -10.031 -21.109 1 90.19 138 SER A C 1
ATOM 1114 O O . SER A 1 138 ? 9.68 -10.828 -20.266 1 90.19 138 SER A O 1
ATOM 1116 N N . LYS A 1 139 ? 9.445 -8.688 -21.141 1 92.81 139 LYS A N 1
ATOM 1117 C CA . LYS A 1 139 ? 10.352 -8.188 -20.109 1 92.81 139 LYS A CA 1
ATOM 1118 C C . LYS A 1 139 ? 9.773 -6.949 -19.438 1 92.81 139 LYS A C 1
ATOM 1120 O O . LYS A 1 139 ? 9.117 -6.125 -20.078 1 92.81 139 LYS A O 1
ATOM 1125 N N . SER A 1 140 ? 10.062 -6.91 -18.141 1 95.75 140 SER A N 1
ATOM 1126 C CA . SER A 1 140 ? 9.82 -5.664 -17.422 1 95.75 140 SER A CA 1
ATOM 1127 C C . SER A 1 140 ? 10.727 -4.547 -17.922 1 95.75 140 SER A C 1
ATOM 1129 O O . SER A 1 140 ? 11.875 -4.789 -18.297 1 95.75 140 SER A O 1
ATOM 1131 N N . VAL A 1 141 ? 10.211 -3.32 -17.906 1 95.06 141 VAL A N 1
ATOM 1132 C CA . VAL A 1 141 ? 11.023 -2.209 -18.391 1 95.06 141 VAL A CA 1
ATOM 1133 C C . VAL A 1 141 ? 11.703 -1.516 -17.203 1 95.06 141 VAL A C 1
ATOM 1135 O O . VAL A 1 141 ? 12.406 -0.519 -17.375 1 95.06 141 VAL A O 1
ATOM 1138 N N . PHE A 1 142 ? 11.492 -1.969 -15.961 1 96.19 142 PHE A N 1
ATOM 1139 C CA . PHE A 1 142 ? 12.117 -1.363 -14.789 1 96.19 142 PHE A CA 1
ATOM 1140 C C . PHE A 1 142 ? 13.609 -1.673 -14.75 1 96.19 142 PHE A C 1
ATOM 1142 O O . PHE A 1 142 ? 14.039 -2.744 -15.18 1 96.19 142 PHE A O 1
ATOM 1149 N N . PRO A 1 143 ? 14.406 -0.704 -14.18 1 94.75 143 PRO A N 1
ATOM 1150 C CA . PRO A 1 143 ? 15.844 -0.93 -14.031 1 94.75 143 PRO A CA 1
ATOM 1151 C C . PRO A 1 143 ? 16.156 -2.105 -13.109 1 94.75 143 PRO A C 1
ATOM 1153 O O . PRO A 1 143 ? 15.289 -2.59 -12.391 1 94.75 143 PRO A O 1
ATOM 1156 N N . PRO A 1 144 ? 17.391 -2.574 -13.211 1 94.81 144 PRO A N 1
ATOM 1157 C CA . PRO A 1 144 ? 17.781 -3.656 -12.305 1 94.81 144 PRO A CA 1
ATOM 1158 C C . PRO A 1 144 ? 17.844 -3.211 -10.844 1 94.81 144 PRO A C 1
ATOM 1160 O O . PRO A 1 144 ? 17.875 -2.01 -10.562 1 94.81 144 PRO A O 1
ATOM 1163 N N . PHE A 1 145 ? 17.922 -4.219 -10.008 1 96.5 145 PHE A N 1
ATOM 1164 C CA . PHE A 1 145 ? 17.953 -4.02 -8.562 1 96.5 145 PHE A CA 1
ATOM 1165 C C . PHE A 1 145 ? 19.109 -3.096 -8.172 1 96.5 145 PHE A C 1
ATOM 1167 O O . PHE A 1 145 ? 18.938 -2.223 -7.316 1 96.5 145 PHE A O 1
ATOM 1174 N N . THR A 1 146 ? 20.203 -3.254 -8.773 1 95.12 146 THR A N 1
ATOM 1175 C CA . THR A 1 146 ? 21.406 -2.512 -8.422 1 95.12 146 THR A CA 1
ATOM 1176 C C . THR A 1 146 ? 21.188 -1.013 -8.609 1 95.12 146 THR A C 1
ATOM 1178 O O . THR A 1 146 ? 21.75 -0.206 -7.859 1 95.12 146 THR A O 1
ATOM 1181 N N . GLU A 1 147 ? 20.438 -0.679 -9.508 1 94.62 147 GLU A N 1
ATOM 1182 C CA . GLU A 1 147 ? 20.109 0.729 -9.719 1 94.62 147 GLU A CA 1
ATOM 1183 C C . GLU A 1 147 ? 18.984 1.186 -8.789 1 94.62 147 GLU A C 1
ATOM 1185 O O . GLU A 1 147 ? 19.109 2.229 -8.141 1 94.62 147 GLU A O 1
ATOM 1190 N N . LEU A 1 148 ? 17.984 0.398 -8.656 1 95.69 148 LEU A N 1
ATOM 1191 C CA . LEU A 1 148 ? 16.781 0.778 -7.91 1 95.69 148 LEU A CA 1
ATOM 1192 C C . LEU A 1 148 ? 17.094 0.856 -6.414 1 95.69 148 LEU A C 1
ATOM 1194 O O . LEU A 1 148 ? 16.469 1.646 -5.695 1 95.69 148 LEU A O 1
ATOM 1198 N N . SER A 1 149 ? 18.031 0.121 -5.941 1 95.62 149 SER A N 1
ATOM 1199 C CA . SER A 1 149 ? 18.312 0.022 -4.512 1 95.62 149 SER A CA 1
ATOM 1200 C C . SER A 1 149 ? 19.188 1.174 -4.035 1 95.62 149 SER A C 1
ATOM 1202 O O . SER A 1 149 ? 19.422 1.324 -2.836 1 95.62 149 SER A O 1
ATOM 1204 N N . GLN A 1 150 ? 19.578 1.989 -4.973 1 92.81 150 GLN A N 1
ATOM 1205 C CA . GLN A 1 150 ? 20.375 3.152 -4.602 1 92.81 150 GLN A CA 1
ATOM 1206 C C . GLN A 1 150 ? 19.484 4.309 -4.145 1 92.81 150 GLN A C 1
ATOM 1208 O O . GLN A 1 150 ? 19.234 5.238 -4.91 1 92.81 150 GLN A O 1
ATOM 1213 N N . ILE A 1 151 ? 19.094 4.164 -2.893 1 91.19 151 ILE A N 1
ATOM 1214 C CA . ILE A 1 151 ? 18.234 5.188 -2.305 1 91.19 151 ILE A CA 1
ATOM 1215 C C . ILE A 1 151 ? 19.062 6.137 -1.453 1 91.19 151 ILE A C 1
ATOM 1217 O O . ILE A 1 151 ? 19.703 5.715 -0.488 1 91.19 151 ILE A O 1
ATOM 1221 N N . VAL A 1 152 ? 19.094 7.32 -1.808 1 80.94 152 VAL A N 1
ATOM 1222 C CA . VAL A 1 152 ? 19.906 8.312 -1.11 1 80.94 152 VAL A CA 1
ATOM 1223 C C . VAL A 1 152 ? 19.016 9.227 -0.278 1 80.94 152 VAL A C 1
ATOM 1225 O O . VAL A 1 152 ? 18.094 9.852 -0.806 1 80.94 152 VAL A O 1
ATOM 1228 N N . PHE A 1 153 ? 19.188 9.109 1.003 1 78.06 153 PHE A N 1
ATOM 1229 C CA . PHE A 1 153 ? 18.484 9.984 1.935 1 78.06 153 PHE A CA 1
ATOM 1230 C C . PHE A 1 153 ? 19.266 11.281 2.156 1 78.06 153 PHE A C 1
ATOM 1232 O O . PHE A 1 153 ? 20.438 11.25 2.518 1 78.06 153 PHE A O 1
ATOM 1239 N N . PRO A 1 154 ? 18.547 12.367 1.781 1 68.38 154 PRO A N 1
ATOM 1240 C CA . PRO A 1 154 ? 19.312 13.594 2.02 1 68.38 154 PRO A CA 1
ATOM 1241 C C . PRO A 1 154 ? 19.594 13.836 3.5 1 68.38 154 PRO A C 1
ATOM 1243 O O . PRO A 1 154 ? 18.734 13.555 4.352 1 68.38 154 PRO A O 1
ATOM 1246 N N . GLY A 1 155 ? 20.875 14.422 3.842 1 59.12 155 GLY A N 1
ATOM 1247 C CA . GLY A 1 155 ? 21.297 14.875 5.156 1 59.12 155 GLY A CA 1
ATOM 1248 C C . GLY A 1 155 ? 21.891 13.758 6.004 1 59.12 155 GLY A C 1
ATOM 1249 O O . GLY A 1 155 ? 22.375 14.008 7.109 1 59.12 155 GLY A O 1
ATOM 1250 N N . VAL A 1 156 ? 21.531 12.453 5.777 1 51.75 156 VAL A N 1
ATOM 1251 C CA . VAL A 1 156 ? 22.234 11.438 6.562 1 51.75 156 VAL A CA 1
ATOM 1252 C C . VAL A 1 156 ? 23.578 11.125 5.926 1 51.75 156 VAL A C 1
ATOM 1254 O O . VAL A 1 156 ? 23.641 10.648 4.789 1 51.75 156 VAL A O 1
ATOM 1257 N N . SER A 1 157 ? 24.484 11.812 6.156 1 39.84 157 SER A N 1
ATOM 1258 C CA . SER A 1 157 ? 25.859 11.656 5.734 1 39.84 157 SER A CA 1
ATOM 1259 C C . SER A 1 157 ? 26.297 10.195 5.801 1 39.84 157 SER A C 1
ATOM 1261 O O . SER A 1 157 ? 25.906 9.469 6.715 1 39.84 157 SER A O 1
ATOM 1263 N N . GLU A 1 158 ? 26.625 9.508 4.641 1 40.56 158 GLU A N 1
ATOM 1264 C CA . GLU A 1 158 ? 27.406 8.273 4.66 1 40.56 158 GLU A CA 1
ATOM 1265 C C . GLU A 1 158 ? 28.453 8.305 5.773 1 40.56 158 GLU A C 1
ATOM 1267 O O . GLU A 1 158 ? 29.062 9.344 6.023 1 40.56 158 GLU A O 1
ATOM 1272 N N . GLY A 1 159 ? 28.203 7.602 6.832 1 31.28 159 GLY A N 1
ATOM 1273 C CA . GLY A 1 159 ? 29.391 7.547 7.68 1 31.28 159 GLY A CA 1
ATOM 1274 C C . GLY A 1 159 ? 30.688 7.449 6.898 1 31.28 159 GLY A C 1
ATOM 1275 O O . GLY A 1 159 ? 30.891 6.492 6.148 1 31.28 159 GLY A O 1
ATOM 1276 N N . LYS A 1 160 ? 31.328 8.461 6.52 1 26.02 160 LYS A N 1
ATOM 1277 C CA . LYS A 1 160 ? 32.75 8.305 6.281 1 26.02 160 LYS A CA 1
ATOM 1278 C C . LYS A 1 160 ? 33.438 7.664 7.48 1 26.02 160 LYS A C 1
ATOM 1280 O O . LYS A 1 160 ? 33.094 7.941 8.625 1 26.02 160 LYS A O 1
ATOM 1285 N N . MET B 1 1 ? -19.906 9.07 -10.523 1 62.44 1 MET B N 1
ATOM 1286 C CA . MET B 1 1 ? -19.406 8.758 -9.188 1 62.44 1 MET B CA 1
ATOM 1287 C C . MET B 1 1 ? -18.25 7.754 -9.258 1 62.44 1 MET B C 1
ATOM 1289 O O . MET B 1 1 ? -18.234 6.883 -10.133 1 62.44 1 MET B O 1
ATOM 1293 N N . THR B 1 2 ? -17.219 8.141 -8.469 1 75.94 2 THR B N 1
ATOM 1294 C CA . THR B 1 2 ? -16.047 7.266 -8.492 1 75.94 2 THR B CA 1
ATOM 1295 C C . THR B 1 2 ? -16.359 5.938 -7.805 1 75.94 2 THR B C 1
ATOM 1297 O O . THR B 1 2 ? -16.891 5.918 -6.695 1 75.94 2 THR B O 1
ATOM 1300 N N . GLU B 1 3 ? -16.234 4.926 -8.508 1 85.31 3 GLU B N 1
ATOM 1301 C CA . GLU B 1 3 ? -16.484 3.586 -7.996 1 85.31 3 GLU B CA 1
ATOM 1302 C C . GLU B 1 3 ? -15.422 3.168 -6.988 1 85.31 3 GLU B C 1
ATOM 1304 O O . GLU B 1 3 ? -14.266 3.59 -7.09 1 85.31 3 GLU B O 1
ATOM 1309 N N . ARG B 1 4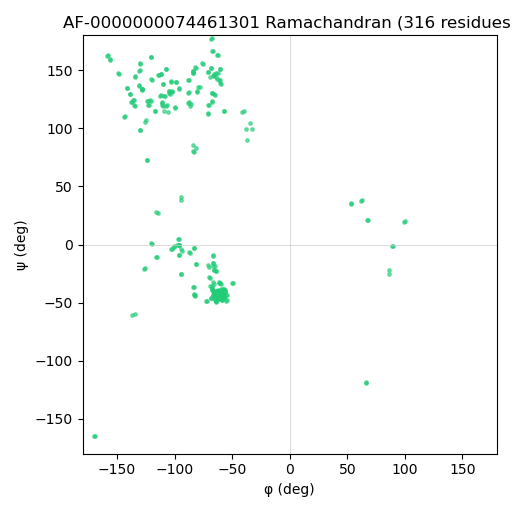 ? -15.93 2.424 -5.992 1 93.69 4 ARG B N 1
ATOM 1310 C CA . ARG B 1 4 ? -15 1.861 -5.02 1 93.69 4 ARG B CA 1
ATOM 1311 C C . ARG B 1 4 ? -14.078 0.837 -5.676 1 93.69 4 ARG B C 1
ATOM 1313 O O . ARG B 1 4 ? -14.539 -0.052 -6.395 1 93.69 4 ARG B O 1
ATOM 1320 N N . VAL B 1 5 ? -12.812 0.987 -5.465 1 97 5 VAL B N 1
ATOM 1321 C CA . VAL B 1 5 ? -11.828 -0.001 -5.883 1 97 5 VAL B CA 1
ATOM 1322 C C . VAL B 1 5 ? -11.227 -0.687 -4.652 1 97 5 VAL B C 1
ATOM 1324 O O . VAL B 1 5 ? -10.672 -0.026 -3.773 1 97 5 VAL B O 1
ATOM 1327 N N . LEU B 1 6 ? -11.383 -2.029 -4.57 1 97.5 6 LEU B N 1
ATOM 1328 C CA . LEU B 1 6 ? -10.805 -2.822 -3.492 1 97.5 6 LEU B CA 1
ATOM 1329 C C . LEU B 1 6 ? -9.344 -3.146 -3.779 1 97.5 6 LEU B C 1
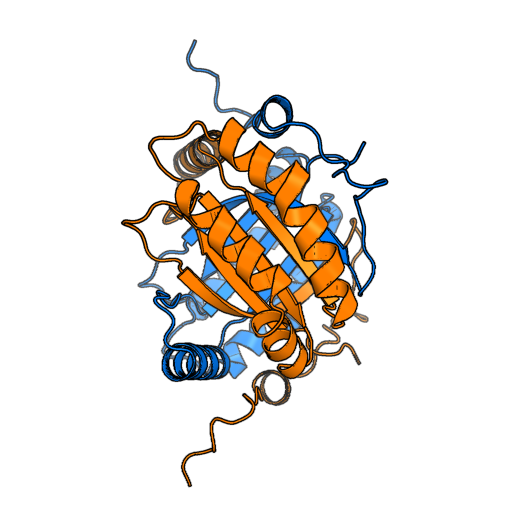ATOM 1331 O O . LEU B 1 6 ? -8.93 -3.191 -4.941 1 97.5 6 LEU B O 1
ATOM 1335 N N . ARG B 1 7 ? -8.594 -3.334 -2.699 1 98.56 7 ARG B N 1
ATOM 1336 C CA . ARG B 1 7 ? -7.215 -3.791 -2.822 1 98.56 7 ARG B CA 1
ATOM 1337 C C . ARG B 1 7 ? -6.91 -4.891 -1.809 1 98.56 7 ARG B C 1
ATOM 1339 O O . ARG B 1 7 ? -7.039 -4.68 -0.601 1 98.56 7 ARG B O 1
ATOM 1346 N N . LEU B 1 8 ? -6.539 -6.055 -2.281 1 98.31 8 LEU B N 1
ATOM 1347 C CA . LEU B 1 8 ? -5.871 -7.07 -1.473 1 98.31 8 LEU B CA 1
ATOM 1348 C C . LEU B 1 8 ? -4.359 -6.875 -1.492 1 98.31 8 LEU B C 1
ATOM 1350 O O . LEU B 1 8 ? -3.754 -6.785 -2.562 1 98.31 8 LEU B O 1
ATOM 1354 N N . SER B 1 9 ? -3.795 -6.707 -0.349 1 98.75 9 SER B N 1
ATOM 1355 C CA . SER B 1 9 ? -2.35 -6.602 -0.186 1 98.75 9 SER B CA 1
ATOM 1356 C C . SER B 1 9 ? -1.786 -7.812 0.546 1 98.75 9 SER B C 1
ATOM 1358 O O . SER B 1 9 ? -2.283 -8.188 1.61 1 98.75 9 SER B O 1
ATOM 1360 N N . VAL B 1 10 ? -0.776 -8.422 -0.026 1 98.62 10 VAL B N 1
ATOM 1361 C CA . VAL B 1 10 ? -0.101 -9.555 0.606 1 98.62 10 VAL B CA 1
ATOM 1362 C C . VAL B 1 10 ? 1.389 -9.25 0.751 1 98.62 10 VAL B C 1
ATOM 1364 O O . VAL B 1 10 ? 2.08 -9.016 -0.243 1 98.62 10 VAL B O 1
ATOM 1367 N N . TYR B 1 11 ? 1.864 -9.25 1.957 1 98.69 11 TYR B N 1
ATOM 1368 C CA . TYR B 1 11 ? 3.242 -8.906 2.295 1 98.69 11 TYR B CA 1
ATOM 1369 C C . 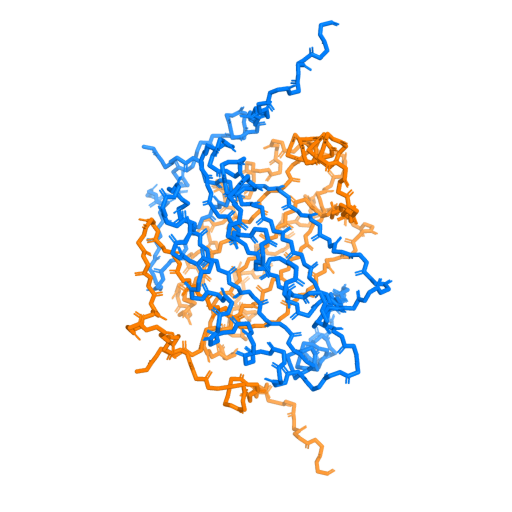TYR B 1 11 ? 4.082 -10.164 2.482 1 98.69 11 TYR B C 1
ATOM 1371 O O . TYR B 1 11 ? 3.621 -11.148 3.074 1 98.69 11 TYR B O 1
ATOM 1379 N N . HIS B 1 12 ? 5.316 -10.07 1.978 1 98.19 12 HIS B N 1
ATOM 1380 C CA . HIS B 1 12 ? 6.223 -11.211 2.025 1 98.19 12 HIS B CA 1
ATOM 1381 C C . HIS B 1 12 ? 7.59 -10.812 2.564 1 98.19 12 HIS B C 1
ATOM 1383 O O . HIS B 1 12 ? 8.016 -9.664 2.396 1 98.19 12 HIS B O 1
ATOM 1389 N N . CYS B 1 13 ? 8.195 -11.766 3.203 1 97.94 13 CYS B N 1
ATOM 1390 C CA . CYS B 1 13 ? 9.617 -11.68 3.5 1 97.94 13 CYS B CA 1
ATOM 1391 C C . CYS B 1 13 ? 10.43 -12.555 2.547 1 97.94 13 CYS B C 1
ATOM 1393 O O . CYS B 1 13 ? 10.016 -13.664 2.215 1 97.94 13 CYS B O 1
ATOM 1395 N N . PHE B 1 14 ? 11.531 -12.039 2.154 1 97.38 14 PHE B N 1
ATOM 1396 C CA . PHE B 1 14 ? 12.398 -12.789 1.256 1 97.38 14 PHE B CA 1
ATOM 1397 C C . PHE B 1 14 ? 13.141 -13.883 2.014 1 97.38 14 PHE B C 1
ATOM 1399 O O . PHE B 1 14 ? 13.312 -13.797 3.23 1 97.38 14 PHE B O 1
ATOM 1406 N N . ASN B 1 15 ? 13.547 -14.922 1.239 1 97.81 15 ASN B N 1
ATOM 1407 C CA . ASN B 1 15 ? 14.469 -15.938 1.744 1 97.81 15 ASN B CA 1
ATOM 1408 C C . ASN B 1 15 ? 15.773 -15.312 2.227 1 97.81 15 ASN B C 1
ATOM 1410 O O . ASN B 1 15 ? 16.516 -14.727 1.437 1 97.81 15 ASN B O 1
ATOM 1414 N N . PRO B 1 16 ? 16.031 -15.422 3.537 1 96.69 16 PRO B N 1
ATOM 1415 C CA . PRO B 1 16 ? 17.219 -14.742 4.059 1 96.69 16 PRO B CA 1
ATOM 1416 C C . PRO B 1 16 ? 18.531 -15.344 3.533 1 96.69 16 PRO B C 1
ATOM 1418 O O . PRO B 1 16 ? 19.594 -14.742 3.691 1 96.69 16 PRO B O 1
ATOM 1421 N N . ASN B 1 17 ? 18.438 -16.484 2.861 1 97.69 17 ASN B N 1
ATOM 1422 C CA . ASN B 1 17 ? 19.625 -17.156 2.348 1 97.69 17 ASN B CA 1
ATOM 1423 C C . ASN B 1 17 ? 19.875 -16.797 0.884 1 97.69 17 ASN B C 1
ATOM 1425 O O . ASN B 1 17 ? 20.766 -17.375 0.245 1 97.69 17 ASN B O 1
ATOM 1429 N N . LYS B 1 18 ? 19.141 -15.945 0.308 1 98 18 LYS B N 1
ATOM 1430 C CA . LYS B 1 18 ? 19.328 -15.484 -1.063 1 98 18 LYS B CA 1
ATOM 1431 C C . LYS B 1 18 ? 19.54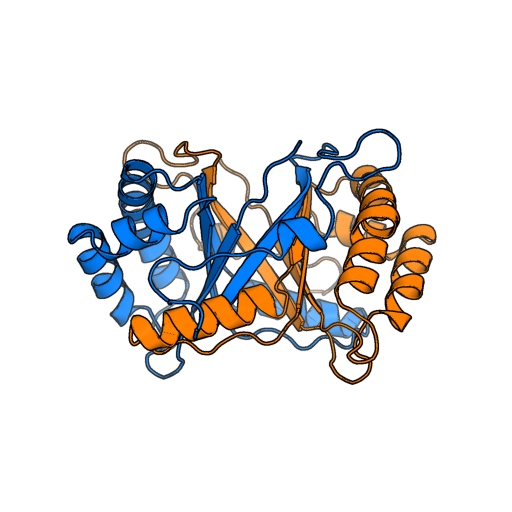7 -13.977 -1.107 1 98 18 LYS B C 1
ATOM 1433 O O . LYS B 1 18 ? 18.938 -13.227 -0.355 1 98 18 LYS B O 1
ATOM 1438 N N . PRO B 1 19 ? 20.484 -13.562 -2.061 1 97.75 19 PRO B N 1
ATOM 1439 C CA . PRO B 1 19 ? 20.625 -12.117 -2.236 1 97.75 19 PRO B CA 1
ATOM 1440 C C . PRO B 1 19 ? 19.328 -11.453 -2.707 1 97.75 19 PRO B C 1
ATOM 1442 O O . PRO B 1 19 ? 18.625 -12.008 -3.547 1 97.75 19 PRO B O 1
ATOM 1445 N N . GLU B 1 20 ? 19.047 -10.297 -2.207 1 97.62 20 GLU B N 1
ATOM 1446 C CA . GLU B 1 20 ? 17.859 -9.555 -2.594 1 97.62 20 GLU B CA 1
ATOM 1447 C C . GLU B 1 20 ? 17.812 -9.336 -4.105 1 97.62 20 GLU B C 1
ATOM 1449 O O . GLU B 1 20 ? 16.734 -9.367 -4.707 1 97.62 20 GLU B O 1
ATOM 1454 N N . ALA B 1 21 ? 18.938 -9.078 -4.645 1 97.56 21 ALA B N 1
ATOM 1455 C CA . ALA B 1 21 ? 19.016 -8.836 -6.086 1 97.56 21 ALA B CA 1
ATOM 1456 C C . ALA B 1 21 ? 18.516 -10.047 -6.867 1 97.56 21 ALA B C 1
ATOM 1458 O O . ALA B 1 21 ? 17.875 -9.898 -7.914 1 97.56 21 ALA B O 1
ATOM 1459 N N . GLU B 1 22 ? 18.828 -11.227 -6.379 1 97.5 22 GLU B N 1
ATOM 1460 C CA . GLU B 1 22 ? 18.359 -12.453 -7.027 1 97.5 22 GLU B CA 1
ATOM 1461 C C . GLU B 1 22 ? 16.844 -12.586 -6.934 1 97.5 22 GLU B C 1
ATOM 1463 O O . GLU B 1 22 ? 16.188 -12.961 -7.91 1 97.5 22 GLU B O 1
ATOM 1468 N N . VAL B 1 23 ? 16.328 -12.297 -5.789 1 97.44 23 VAL B N 1
ATOM 1469 C CA . VAL B 1 23 ? 14.883 -12.367 -5.594 1 97.44 23 VAL B CA 1
ATOM 1470 C C . VAL B 1 23 ? 14.188 -11.359 -6.508 1 97.44 23 VAL B C 1
ATOM 1472 O O . VAL B 1 23 ? 13.227 -11.695 -7.199 1 97.44 23 VAL B O 1
ATOM 1475 N N . HIS B 1 24 ? 14.672 -10.18 -6.527 1 97.44 24 HIS B N 1
ATOM 1476 C CA . HIS B 1 24 ? 14.102 -9.141 -7.375 1 97.44 24 HIS B CA 1
ATOM 1477 C C . HIS B 1 24 ? 14.148 -9.539 -8.844 1 97.44 24 HIS B C 1
ATOM 1479 O O . HIS B 1 24 ? 13.188 -9.297 -9.586 1 97.44 24 HIS B O 1
ATOM 1485 N N . GLU B 1 25 ? 15.242 -10.07 -9.242 1 96.5 25 GLU B N 1
ATOM 1486 C CA . GLU B 1 25 ? 15.375 -10.516 -10.633 1 96.5 25 GLU B CA 1
ATOM 1487 C C . GLU B 1 25 ? 14.328 -11.562 -10.977 1 96.5 25 GLU B C 1
ATOM 1489 O O . GLU B 1 25 ? 13.672 -11.469 -12.016 1 96.5 25 GLU B O 1
ATOM 1494 N N . PHE B 1 26 ? 14.188 -12.523 -10.148 1 96.5 26 PHE B N 1
ATOM 1495 C CA . PHE B 1 26 ? 13.172 -13.547 -10.352 1 96.5 26 PHE B CA 1
ATOM 1496 C C . PHE B 1 26 ? 11.781 -12.922 -10.453 1 96.5 26 PHE B C 1
ATOM 1498 O O . PHE B 1 26 ? 11.023 -13.234 -11.367 1 96.5 26 PHE B O 1
ATOM 1505 N N . VAL B 1 27 ? 11.484 -11.992 -9.531 1 96.94 27 VAL B N 1
ATOM 1506 C CA . VAL B 1 27 ? 10.141 -11.414 -9.461 1 96.94 27 VAL B CA 1
ATOM 1507 C C . VAL B 1 27 ? 9.891 -10.547 -10.695 1 96.94 27 VAL B C 1
ATOM 1509 O O . VAL B 1 27 ? 8.883 -10.711 -11.383 1 96.94 27 VAL B O 1
ATOM 1512 N N . THR B 1 28 ? 10.773 -9.742 -11.07 1 94.69 28 THR B N 1
ATOM 1513 C CA . THR B 1 28 ? 10.578 -8.703 -12.086 1 94.69 28 THR B CA 1
ATOM 1514 C C . THR B 1 28 ? 10.719 -9.289 -13.484 1 94.69 28 THR B C 1
ATOM 1516 O O . THR B 1 28 ? 9.961 -8.938 -14.391 1 94.69 28 THR B O 1
ATOM 1519 N N . ASN B 1 29 ? 11.633 -10.094 -13.797 1 85.25 29 ASN B N 1
ATOM 1520 C CA . ASN B 1 29 ? 11.93 -10.523 -15.156 1 85.25 29 ASN B CA 1
ATOM 1521 C C . ASN B 1 29 ? 11.203 -11.82 -15.508 1 85.25 29 ASN B C 1
ATOM 1523 O O . ASN B 1 29 ? 11.141 -12.203 -16.672 1 85.25 29 ASN B O 1
ATOM 1527 N N . ASP B 1 30 ? 10.57 -12.383 -14.594 1 86.38 30 ASP B N 1
ATOM 1528 C CA . ASP B 1 30 ? 9.906 -13.648 -14.883 1 86.38 30 ASP B CA 1
ATOM 1529 C C . ASP B 1 30 ? 8.484 -13.656 -14.32 1 86.38 30 ASP B C 1
ATOM 1531 O O . ASP B 1 30 ? 7.512 -13.516 -15.062 1 86.38 30 ASP B O 1
ATOM 1535 N N . HIS B 1 31 ? 8.461 -13.5 -13.062 1 95.81 31 HIS B N 1
ATOM 1536 C CA . HIS B 1 31 ? 7.23 -13.812 -12.344 1 95.81 31 HIS B CA 1
ATOM 1537 C C . HIS B 1 31 ? 6.156 -12.766 -12.609 1 95.81 31 HIS B C 1
ATOM 1539 O O . HIS B 1 31 ? 5.047 -13.102 -13.039 1 95.81 31 HIS B O 1
ATOM 1545 N N . ALA B 1 32 ? 6.516 -11.523 -12.477 1 97.25 32 ALA B N 1
ATOM 1546 C CA . ALA B 1 32 ? 5.535 -10.445 -12.555 1 97.25 32 ALA B CA 1
ATOM 1547 C C . ALA B 1 32 ? 4.965 -10.32 -13.969 1 97.25 32 ALA B C 1
ATOM 1549 O O . ALA B 1 32 ? 3.775 -10.047 -14.141 1 97.25 32 ALA B O 1
ATOM 1550 N N . VAL B 1 33 ? 5.781 -10.508 -14.961 1 97.06 33 VAL B N 1
ATOM 1551 C CA . VAL B 1 33 ? 5.363 -10.391 -16.344 1 97.06 33 VAL B CA 1
ATOM 1552 C C . VAL B 1 33 ? 4.352 -11.484 -16.672 1 97.06 33 VAL B C 1
ATOM 1554 O O . VAL B 1 33 ? 3.295 -11.211 -17.25 1 97.06 33 VAL B O 1
ATOM 1557 N N . LYS B 1 34 ? 4.652 -12.742 -16.281 1 97.81 34 LYS B N 1
ATOM 1558 C CA . LYS B 1 34 ? 3.74 -13.859 -16.5 1 97.81 34 LYS B CA 1
ATOM 1559 C C . LYS B 1 34 ? 2.451 -13.68 -15.695 1 97.81 34 LYS B C 1
ATOM 1561 O O . LYS B 1 34 ? 1.358 -13.922 -16.219 1 97.81 34 LYS B O 1
ATOM 1566 N N . ALA B 1 35 ? 2.559 -13.219 -14.484 1 98.38 35 ALA B N 1
ATOM 1567 C CA . ALA B 1 35 ? 1.396 -12.992 -13.633 1 98.38 35 ALA B CA 1
ATOM 1568 C C . ALA B 1 35 ? 0.488 -11.914 -14.219 1 98.38 35 ALA B C 1
ATOM 1570 O O . ALA B 1 35 ? -0.737 -12.062 -14.211 1 98.38 35 ALA B O 1
ATOM 1571 N N . ALA B 1 36 ? 1.096 -10.859 -14.742 1 98.25 36 ALA B N 1
ATOM 1572 C CA . ALA B 1 36 ? 0.324 -9.758 -15.312 1 98.25 36 ALA B CA 1
ATOM 1573 C C . ALA B 1 36 ? -0.569 -10.234 -16.453 1 98.25 36 ALA B C 1
ATOM 1575 O O . ALA B 1 36 ? -1.729 -9.828 -16.547 1 98.25 36 ALA B O 1
ATOM 1576 N N . LYS B 1 37 ? -0.066 -11.07 -17.219 1 97.38 37 LYS B N 1
ATOM 1577 C CA . LYS B 1 37 ? -0.827 -11.586 -18.359 1 97.38 37 LYS B CA 1
ATOM 1578 C C . LYS B 1 37 ? -2.018 -12.414 -17.891 1 97.38 37 LYS B C 1
ATOM 1580 O O . LYS B 1 37 ? -3.125 -12.281 -18.422 1 97.38 37 LYS B O 1
ATOM 1585 N N . ILE B 1 38 ? -1.788 -13.242 -16.922 1 98.12 38 ILE B N 1
ATOM 1586 C CA . ILE B 1 38 ? -2.865 -14.047 -16.359 1 98.12 38 ILE B CA 1
ATOM 1587 C C . ILE B 1 38 ? -3.906 -13.133 -15.711 1 98.12 38 ILE B C 1
ATOM 1589 O O . ILE B 1 38 ? -5.109 -13.305 -15.93 1 98.12 38 ILE B O 1
ATOM 1593 N N . HIS B 1 39 ? -3.455 -12.195 -14.891 1 98.56 39 HIS B N 1
ATOM 1594 C CA . HIS B 1 39 ? -4.34 -11.289 -14.18 1 98.56 39 HIS B CA 1
ATOM 1595 C C . HIS B 1 39 ? -5.203 -10.484 -15.141 1 98.56 39 HIS B C 1
ATOM 1597 O O . HIS B 1 39 ? -6.402 -10.297 -14.906 1 98.56 39 HIS B O 1
ATOM 1603 N N . GLN B 1 40 ? -4.582 -10.016 -16.219 1 97.94 40 GLN B N 1
ATOM 1604 C CA . GLN B 1 40 ? -5.34 -9.25 -17.203 1 97.94 40 GLN B CA 1
ATOM 1605 C C . GLN B 1 40 ? -6.43 -10.109 -17.844 1 97.94 40 GLN B C 1
ATOM 1607 O O . GLN B 1 40 ? -7.539 -9.633 -18.078 1 97.94 40 GLN B O 1
ATOM 1612 N N . LYS B 1 41 ? -6.047 -11.32 -18.141 1 97.56 41 LYS B N 1
ATOM 1613 C CA . LYS B 1 41 ? -6.996 -12.258 -18.734 1 97.56 41 LYS B CA 1
ATOM 1614 C C . LYS B 1 41 ? -8.297 -12.305 -17.938 1 97.56 41 LYS B C 1
ATOM 1616 O O . LYS B 1 41 ? -9.383 -12.422 -18.516 1 97.56 41 LYS B O 1
ATOM 1621 N N . TYR B 1 42 ? -8.234 -12.141 -16.656 1 98 42 TYR B N 1
ATOM 1622 C CA . TYR B 1 42 ? -9.406 -12.305 -15.805 1 98 42 TYR B CA 1
ATOM 1623 C C . TYR B 1 42 ? -9.984 -10.953 -15.398 1 98 42 TYR B C 1
ATOM 1625 O O . TYR B 1 42 ? -10.961 -10.891 -14.641 1 98 42 TYR B O 1
ATOM 1633 N N . GLY B 1 43 ? -9.344 -9.883 -15.773 1 97.88 43 GLY B N 1
ATOM 1634 C CA . GLY B 1 43 ? -9.977 -8.586 -15.617 1 97.88 43 GLY B CA 1
ATOM 1635 C C . GLY B 1 43 ? -9.508 -7.84 -14.383 1 97.88 43 GLY B C 1
ATOM 1636 O O . GLY B 1 43 ? -10.211 -6.957 -13.883 1 97.88 43 GLY B O 1
ATOM 1637 N N . LEU B 1 44 ? -8.391 -8.234 -13.883 1 98.44 44 LEU B N 1
ATOM 1638 C CA . LEU B 1 44 ? -7.844 -7.457 -12.773 1 98.44 44 LEU B CA 1
ATOM 1639 C C . LEU B 1 44 ? -7.598 -6.008 -13.188 1 98.44 44 LEU B C 1
ATOM 1641 O O . LEU B 1 44 ? -7.086 -5.754 -14.281 1 98.44 44 LEU B O 1
ATOM 1645 N N . LEU B 1 45 ? -7.938 -5.035 -12.289 1 98.31 45 LEU B N 1
ATOM 1646 C CA . LEU B 1 45 ? -7.859 -3.609 -12.586 1 98.31 45 LEU B CA 1
ATOM 1647 C C . LEU B 1 45 ? -6.441 -3.088 -12.383 1 98.31 45 LEU B C 1
ATOM 1649 O O . LEU B 1 45 ? -6 -2.18 -13.094 1 98.31 45 LEU B O 1
ATOM 1653 N N . GLY B 1 46 ? -5.797 -3.602 -11.398 1 98.62 46 GLY B N 1
ATOM 1654 C CA . GLY B 1 46 ? -4.441 -3.182 -11.078 1 98.62 46 GLY B CA 1
ATOM 1655 C C . GLY B 1 46 ? -3.602 -4.289 -10.469 1 98.62 46 GLY B C 1
ATOM 1656 O O . GLY B 1 46 ? -4.121 -5.137 -9.742 1 98.62 46 GLY B O 1
ATOM 1657 N N . TYR B 1 47 ? -2.342 -4.227 -10.773 1 98.81 47 TYR B N 1
ATOM 1658 C CA . TYR B 1 47 ? -1.325 -5.133 -10.25 1 98.81 47 TYR B CA 1
ATOM 1659 C C . TYR B 1 47 ? -0.012 -4.398 -10.008 1 98.81 47 TYR B C 1
ATOM 1661 O O . TYR B 1 47 ? 0.652 -3.969 -10.953 1 98.81 47 TYR B O 1
ATOM 1669 N N . THR B 1 48 ? 0.315 -4.234 -8.773 1 98.69 48 THR B N 1
ATOM 1670 C CA . THR B 1 48 ? 1.5 -3.479 -8.383 1 98.69 48 THR B CA 1
ATOM 1671 C C . THR B 1 48 ? 2.334 -4.266 -7.371 1 98.69 48 THR B C 1
ATOM 1673 O O . THR B 1 48 ? 1.787 -4.891 -6.461 1 98.69 48 THR B O 1
ATOM 1676 N N . LEU B 1 49 ? 3.641 -4.262 -7.555 1 98.5 49 LEU B N 1
ATOM 1677 C CA . LEU B 1 49 ? 4.59 -4.766 -6.566 1 98.5 49 LEU B CA 1
ATOM 1678 C C . LEU B 1 49 ? 5.25 -3.617 -5.812 1 98.5 49 LEU B C 1
ATOM 1680 O O . LEU B 1 49 ? 5.641 -2.615 -6.414 1 98.5 49 LEU B O 1
ATOM 1684 N N . TYR B 1 50 ? 5.293 -3.705 -4.527 1 98.69 50 TYR B N 1
ATOM 1685 C CA . TYR B 1 50 ? 6.023 -2.824 -3.623 1 98.69 50 TYR B CA 1
ATOM 1686 C C . TYR B 1 50 ? 7.238 -3.531 -3.039 1 98.69 50 TYR B C 1
ATOM 1688 O O . TYR B 1 50 ? 7.109 -4.578 -2.398 1 98.69 50 TYR B O 1
ATOM 1696 N N . PHE B 1 51 ? 8.453 -2.984 -3.301 1 98.5 51 PHE B N 1
ATOM 1697 C CA . PHE B 1 51 ? 9.688 -3.551 -2.771 1 98.5 51 PHE B CA 1
ATOM 1698 C C . PHE B 1 51 ? 10.266 -2.66 -1.681 1 98.5 51 PHE B C 1
ATOM 1700 O O . PHE B 1 51 ? 10.438 -1.456 -1.88 1 98.5 51 PHE B O 1
ATOM 1707 N N . ALA B 1 52 ? 10.547 -3.24 -0.546 1 97.94 52 ALA B N 1
ATOM 1708 C CA . ALA B 1 52 ? 11.188 -2.555 0.575 1 97.94 52 ALA B CA 1
ATOM 1709 C C . ALA B 1 52 ? 12.461 -3.277 1.002 1 97.94 52 ALA B C 1
ATOM 1711 O O . ALA B 1 52 ? 12.531 -3.822 2.105 1 97.94 52 ALA B O 1
ATOM 1712 N N . PRO B 1 53 ? 13.469 -3.164 0.184 1 93.38 53 PRO B N 1
ATOM 1713 C CA . PRO B 1 53 ? 14.727 -3.848 0.493 1 93.38 53 PRO B CA 1
ATOM 1714 C C . PRO B 1 53 ? 15.43 -3.262 1.713 1 93.38 53 PRO B C 1
ATOM 1716 O O . PRO B 1 53 ? 14.961 -2.277 2.289 1 93.38 53 PRO B O 1
ATOM 1719 N N . GLN B 1 54 ? 16.562 -3.887 2.055 1 94.31 54 GLN B N 1
ATOM 1720 C CA . GLN B 1 54 ? 17.344 -3.447 3.205 1 94.31 54 GLN B CA 1
ATOM 1721 C C . GLN B 1 54 ? 17.766 -1.989 3.055 1 94.31 54 GLN B C 1
ATOM 1723 O O . GLN B 1 54 ? 17.812 -1.244 4.035 1 94.31 54 GLN B O 1
ATOM 1728 N N . SER B 1 55 ? 18.109 -1.586 1.889 1 93.94 55 SER B N 1
ATOM 1729 C CA . SER B 1 55 ? 18.531 -0.209 1.646 1 93.94 55 SER B CA 1
ATOM 1730 C C . SER B 1 55 ? 17.422 0.774 1.997 1 93.94 55 SER B C 1
ATOM 1732 O O . SER B 1 55 ? 17.672 1.797 2.639 1 93.94 55 SER B O 1
ATOM 1734 N N . ALA B 1 56 ? 16.219 0.49 1.595 1 95.62 56 ALA B N 1
ATOM 1735 C CA . ALA B 1 56 ? 15.078 1.346 1.905 1 95.62 56 ALA B CA 1
ATOM 1736 C C . ALA B 1 56 ? 14.797 1.358 3.404 1 95.62 56 ALA B C 1
ATOM 1738 O O . ALA B 1 56 ? 14.477 2.406 3.973 1 95.62 56 ALA B O 1
ATOM 1739 N N . GLN B 1 57 ? 14.891 0.225 3.998 1 95.19 57 GLN B N 1
ATOM 1740 C CA . GLN B 1 57 ? 14.641 0.103 5.43 1 95.19 57 GLN B CA 1
ATOM 1741 C C . GLN B 1 57 ? 15.664 0.908 6.234 1 95.19 57 GLN B C 1
ATOM 1743 O O . GLN B 1 57 ? 15.312 1.518 7.25 1 95.19 57 GLN B O 1
ATOM 1748 N N . LYS B 1 58 ? 16.875 0.859 5.805 1 94.56 58 LYS B N 1
ATOM 1749 C CA . LYS B 1 58 ? 17.906 1.663 6.457 1 94.56 58 LYS B CA 1
ATOM 1750 C C . LYS B 1 58 ? 17.594 3.152 6.352 1 94.56 58 LYS B C 1
ATOM 1752 O O . LYS B 1 58 ? 17.734 3.893 7.324 1 94.56 58 LYS B O 1
ATOM 1757 N N . VAL B 1 59 ? 17.234 3.547 5.199 1 94.94 59 VAL B N 1
ATOM 1758 C CA . VAL B 1 59 ? 16.875 4.945 4.98 1 94.94 59 VAL B CA 1
ATOM 1759 C C . VAL B 1 59 ? 15.727 5.332 5.898 1 94.94 59 VAL B C 1
ATOM 1761 O O . VAL B 1 59 ? 15.75 6.395 6.527 1 94.94 59 VAL B O 1
ATOM 1764 N N . LEU B 1 60 ? 14.766 4.516 5.988 1 95.88 60 LEU B N 1
ATOM 1765 C CA . LEU B 1 60 ? 13.617 4.789 6.832 1 95.88 60 LEU B CA 1
ATOM 1766 C C . LEU B 1 60 ? 14.023 4.879 8.297 1 95.88 60 LEU B C 1
ATOM 1768 O O . LEU B 1 60 ? 13.539 5.746 9.031 1 95.88 60 LEU B O 1
ATOM 1772 N N . SER B 1 61 ? 14.836 3.982 8.695 1 95.5 61 SER B N 1
ATOM 1773 C CA . SER B 1 61 ? 15.344 4.008 10.062 1 95.5 61 SER B CA 1
ATOM 1774 C C . SER B 1 61 ? 16.047 5.324 10.367 1 95.5 61 SER B C 1
ATOM 1776 O O . SER B 1 61 ? 15.852 5.918 11.43 1 95.5 61 SER B O 1
ATOM 1778 N N . ASP B 1 62 ? 16.859 5.77 9.469 1 93.38 62 ASP B N 1
ATOM 1779 C CA . ASP B 1 62 ? 17.562 7.047 9.625 1 93.38 62 ASP B CA 1
ATOM 1780 C C . ASP B 1 62 ? 16.562 8.203 9.672 1 93.38 62 ASP B C 1
ATOM 1782 O O . ASP B 1 62 ? 16.719 9.125 10.484 1 93.38 62 ASP B O 1
ATOM 1786 N N . TRP B 1 63 ? 15.664 8.141 8.844 1 92.94 63 TRP B N 1
ATOM 1787 C CA . TRP B 1 63 ? 14.641 9.172 8.797 1 92.94 63 TRP B CA 1
ATOM 1788 C C . TRP B 1 63 ? 13.883 9.258 10.117 1 92.94 63 TRP B C 1
ATOM 1790 O O . TRP B 1 63 ? 13.633 10.352 10.633 1 92.94 63 TRP B O 1
ATOM 1800 N N . LYS B 1 64 ? 13.508 8.125 10.609 1 93.94 64 LYS B N 1
ATOM 1801 C CA . LYS B 1 64 ? 12.859 8.047 11.914 1 93.94 64 LYS B CA 1
ATOM 1802 C C . LYS B 1 64 ? 13.711 8.703 13 1 93.94 64 LYS B C 1
ATOM 1804 O O . LYS B 1 64 ? 13.203 9.492 13.797 1 93.94 64 LYS B O 1
ATOM 1809 N N . ARG B 1 65 ? 14.938 8.383 13.047 1 93.06 65 ARG B N 1
ATOM 1810 C CA . ARG B 1 65 ? 15.859 8.891 14.062 1 93.06 65 ARG B CA 1
ATOM 1811 C C . ARG B 1 65 ? 16.031 10.398 13.953 1 93.06 65 ARG B C 1
ATOM 1813 O O . ARG B 1 65 ? 15.875 11.117 14.945 1 93.06 65 ARG B O 1
ATOM 1820 N N . VAL B 1 66 ? 16.266 10.867 12.805 1 89.31 66 VAL B N 1
ATOM 1821 C CA . VAL B 1 66 ? 16.547 12.281 12.578 1 89.31 66 VAL B CA 1
ATOM 1822 C C . VAL B 1 66 ? 15.281 13.102 12.859 1 89.31 66 VAL B C 1
ATOM 1824 O O . VAL B 1 66 ? 15.359 14.188 13.43 1 89.31 66 VAL B O 1
ATOM 1827 N N . GLY B 1 67 ? 14.18 12.57 12.469 1 88.25 67 GLY B N 1
ATOM 1828 C CA . GLY B 1 67 ? 12.93 13.297 12.625 1 88.25 67 GLY B CA 1
ATOM 1829 C C . GLY B 1 67 ? 12.289 13.094 13.984 1 88.25 67 GLY B C 1
ATOM 1830 O O . GLY B 1 67 ? 11.273 13.719 14.297 1 88.25 67 GLY B O 1
ATOM 1831 N N . GLY B 1 68 ? 12.82 12.227 14.75 1 91 68 GLY B N 1
ATOM 1832 C CA . GLY B 1 68 ? 12.242 11.938 16.062 1 91 68 GLY B CA 1
ATOM 1833 C C . GLY B 1 68 ? 10.836 11.367 15.969 1 91 68 GLY B C 1
ATOM 1834 O O . GLY B 1 68 ? 9.977 11.703 16.797 1 91 68 GLY B O 1
ATOM 1835 N N . ARG B 1 69 ? 10.594 10.578 15.047 1 91.12 69 ARG B N 1
ATOM 1836 C CA . ARG B 1 69 ? 9.266 10.008 14.828 1 91.12 69 ARG B CA 1
ATOM 1837 C C . ARG B 1 69 ? 9.047 8.781 15.719 1 91.12 69 ARG B C 1
ATOM 1839 O O . ARG B 1 69 ? 9.969 7.996 15.938 1 91.12 69 ARG B O 1
ATOM 1846 N N . ASN B 1 70 ? 7.805 8.578 16.125 1 94.44 70 ASN B N 1
ATOM 1847 C CA . ASN B 1 70 ? 7.453 7.418 16.938 1 94.44 70 ASN B CA 1
ATOM 1848 C C . ASN B 1 70 ? 6.945 6.27 16.062 1 94.44 70 ASN B C 1
ATOM 1850 O O . ASN B 1 70 ? 6.016 5.559 16.453 1 94.44 70 ASN B O 1
ATOM 1854 N N . TRP B 1 71 ? 7.488 6.031 14.922 1 97 71 TRP B N 1
ATOM 1855 C CA . TRP B 1 71 ? 7.066 5.004 13.977 1 97 71 TRP B CA 1
ATOM 1856 C C . TRP B 1 71 ? 7.562 3.629 14.414 1 97 71 TRP B C 1
ATOM 1858 O O . TRP B 1 71 ? 8.711 3.48 14.836 1 97 71 TRP B O 1
ATOM 1868 N N . GLU B 1 72 ? 6.664 2.693 14.312 1 97.56 72 GLU B N 1
ATOM 1869 C CA . GLU B 1 72 ? 7.133 1.318 14.172 1 97.56 72 GLU B CA 1
ATOM 1870 C C . GLU B 1 72 ? 7.531 1.017 12.734 1 97.56 72 GLU B C 1
ATOM 1872 O O . GLU B 1 72 ? 6.801 1.349 11.797 1 97.56 72 GLU B O 1
ATOM 1877 N N . LEU B 1 73 ? 8.703 0.434 12.57 1 97.94 73 LEU B N 1
ATOM 1878 C CA . LEU B 1 73 ? 9.148 0.124 11.219 1 97.94 73 LEU B CA 1
ATOM 1879 C C . LEU B 1 73 ? 8.633 -1.238 10.773 1 97.94 73 LEU B C 1
ATOM 1881 O O . LEU B 1 73 ? 8.703 -2.213 11.523 1 97.94 73 LEU B O 1
ATOM 1885 N N . ASP B 1 74 ? 8.055 -1.317 9.594 1 97.94 74 ASP B N 1
ATOM 1886 C CA . ASP B 1 74 ? 7.582 -2.576 9.023 1 97.94 74 ASP B CA 1
ATOM 1887 C C . ASP B 1 74 ? 8.75 -3.492 8.664 1 97.94 74 ASP B C 1
ATOM 1889 O O . ASP B 1 74 ? 9.812 -3.02 8.266 1 97.94 74 ASP B O 1
ATOM 1893 N N . THR B 1 75 ? 8.539 -4.746 8.68 1 95.75 75 THR B N 1
ATOM 1894 C CA . THR B 1 75 ? 9.664 -5.66 8.539 1 95.75 75 THR B CA 1
ATOM 1895 C C . THR B 1 75 ? 9.492 -6.551 7.309 1 95.75 75 THR B C 1
ATOM 1897 O O . THR B 1 75 ? 10.312 -7.434 7.055 1 95.75 75 THR B O 1
ATOM 1900 N N . TYR B 1 76 ? 8.477 -6.406 6.574 1 97.94 76 TYR B N 1
ATOM 1901 C CA . TYR B 1 76 ? 8.258 -7.195 5.367 1 97.94 76 TYR B CA 1
ATOM 1902 C C . TYR B 1 76 ? 8.992 -6.582 4.18 1 97.94 76 TYR B C 1
ATOM 1904 O O . TYR B 1 76 ? 9.078 -5.359 4.062 1 97.94 76 TYR B O 1
ATOM 1912 N N . ASP B 1 77 ? 9.43 -7.414 3.23 1 98.19 77 ASP B N 1
ATOM 1913 C CA . ASP B 1 77 ? 10.375 -7.012 2.195 1 98.19 77 ASP B CA 1
ATOM 1914 C C . ASP B 1 77 ? 9.648 -6.578 0.923 1 98.19 77 ASP B C 1
ATOM 1916 O O . ASP B 1 77 ? 10.234 -5.91 0.067 1 98.19 77 ASP B O 1
ATOM 1920 N N . ALA B 1 78 ? 8.5 -7.082 0.768 1 98.19 78 ALA B N 1
ATOM 1921 C CA . ALA B 1 78 ? 7.75 -6.789 -0.454 1 98.19 78 ALA B CA 1
ATOM 1922 C C . ALA B 1 78 ? 6.25 -6.953 -0.232 1 98.19 78 ALA B C 1
ATOM 1924 O O . ALA B 1 78 ? 5.824 -7.602 0.729 1 98.19 78 ALA B O 1
ATOM 1925 N N . CYS B 1 79 ? 5.52 -6.344 -1.069 1 98.69 79 CYS B N 1
ATOM 1926 C CA . CYS B 1 79 ? 4.066 -6.461 -1.061 1 98.69 79 CYS B CA 1
ATOM 1927 C C . CYS B 1 79 ? 3.52 -6.582 -2.479 1 98.69 79 CYS B C 1
ATOM 1929 O O . CYS B 1 79 ? 3.928 -5.84 -3.371 1 98.69 79 CYS B O 1
ATOM 1931 N N . VAL B 1 80 ? 2.686 -7.574 -2.697 1 98.69 80 VAL B N 1
ATOM 1932 C CA . VAL B 1 80 ? 1.913 -7.648 -3.932 1 98.69 80 VAL B CA 1
ATOM 1933 C C . VAL B 1 80 ? 0.521 -7.062 -3.707 1 98.69 80 VAL B C 1
ATOM 1935 O O . VAL B 1 80 ? -0.134 -7.371 -2.709 1 98.69 80 VAL B O 1
ATOM 1938 N N . GLU B 1 81 ? 0.084 -6.242 -4.625 1 98.88 81 GLU B N 1
ATOM 1939 C CA . GLU B 1 81 ? -1.188 -5.539 -4.504 1 98.88 81 GLU B CA 1
ATOM 1940 C C . GLU B 1 81 ? -2.092 -5.82 -5.699 1 98.88 81 GLU B C 1
ATOM 1942 O O . GLU B 1 81 ? -1.701 -5.598 -6.848 1 98.88 81 GLU B O 1
ATOM 1947 N N . PHE B 1 82 ? -3.289 -6.324 -5.414 1 98.81 82 PHE B N 1
ATOM 1948 C CA . PHE B 1 82 ? -4.305 -6.617 -6.422 1 98.81 82 PHE B CA 1
ATOM 1949 C C . PHE B 1 82 ? -5.48 -5.656 -6.297 1 98.81 82 PHE B C 1
ATOM 1951 O O . PHE B 1 82 ? -6.117 -5.578 -5.246 1 98.81 82 PHE B O 1
ATOM 1958 N N . TYR B 1 83 ? -5.797 -4.934 -7.34 1 98.75 83 TYR B N 1
ATOM 1959 C CA . TYR B 1 83 ? -6.922 -4.008 -7.375 1 98.75 83 TYR B CA 1
ATOM 1960 C C . TYR B 1 83 ? -8.078 -4.582 -8.18 1 98.75 83 TYR B C 1
ATOM 1962 O O . TYR B 1 83 ? -7.898 -5.012 -9.32 1 98.75 83 TYR B O 1
ATOM 1970 N N . PHE B 1 84 ? -9.266 -4.535 -7.59 1 97.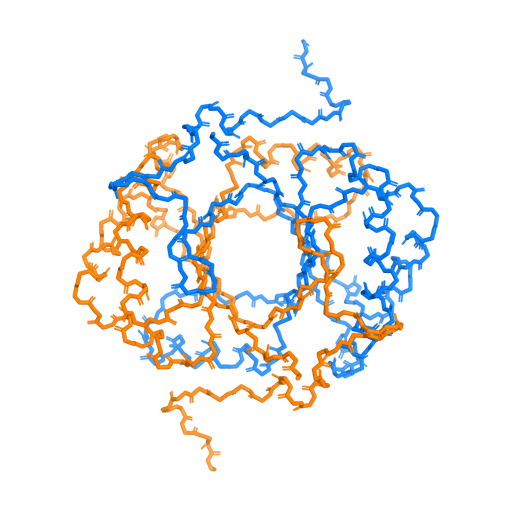69 84 PHE B N 1
ATOM 1971 C CA . PHE B 1 84 ? -10.414 -5.156 -8.234 1 97.69 84 PHE B CA 1
ATOM 1972 C C . PHE B 1 84 ? -11.719 -4.562 -7.699 1 97.69 84 PHE B C 1
ATOM 1974 O O . PHE B 1 84 ? -11.727 -3.9 -6.66 1 97.69 84 PHE B O 1
ATOM 1981 N N . THR B 1 85 ? -12.867 -4.75 -8.438 1 94.44 85 THR B N 1
ATOM 1982 C CA . THR B 1 85 ? -14.18 -4.297 -8 1 94.44 85 THR B CA 1
ATOM 1983 C C . THR B 1 85 ? -15.109 -5.484 -7.758 1 94.44 85 THR B C 1
ATOM 1985 O O . THR B 1 85 ? -16.188 -5.328 -7.168 1 94.44 85 THR B O 1
ATOM 1988 N N . ASP B 1 86 ? -14.609 -6.621 -8.203 1 90.12 86 ASP B N 1
ATOM 1989 C CA . ASP B 1 86 ? -15.391 -7.848 -8.156 1 90.12 86 ASP B CA 1
ATOM 1990 C C . ASP B 1 86 ? -14.555 -9.016 -7.641 1 90.12 86 ASP B C 1
ATOM 1992 O O . ASP B 1 86 ? -13.562 -9.391 -8.266 1 90.12 86 ASP B O 1
ATOM 1996 N N . PHE B 1 87 ? -15.055 -9.672 -6.555 1 93.56 87 PHE B N 1
ATOM 1997 C CA . PHE B 1 87 ? -14.312 -10.766 -5.945 1 93.56 87 PHE B CA 1
ATOM 1998 C C . PHE B 1 87 ? -14.211 -11.953 -6.898 1 93.56 87 PHE B C 1
ATOM 2000 O O . PHE B 1 87 ? -13.305 -12.781 -6.777 1 93.56 87 PHE B O 1
ATOM 2007 N N . ALA B 1 88 ? -15.055 -12.039 -7.82 1 93.06 88 ALA B N 1
ATOM 2008 C CA . ALA B 1 88 ? -15.023 -13.148 -8.773 1 93.06 88 ALA B CA 1
ATOM 2009 C C . ALA B 1 88 ? -13.695 -13.172 -9.531 1 93.06 88 ALA B C 1
ATOM 2011 O O . ALA B 1 88 ? -13.188 -14.242 -9.875 1 93.06 88 ALA B O 1
ATOM 2012 N N . VAL B 1 89 ? -13.164 -12 -9.781 1 94.94 89 VAL B N 1
ATOM 2013 C CA . VAL B 1 89 ? -11.891 -11.891 -10.484 1 94.94 89 VAL B CA 1
ATOM 2014 C C . VAL B 1 89 ? -10.797 -12.578 -9.672 1 94.94 89 VAL B C 1
ATOM 2016 O O . VAL B 1 89 ? -10.008 -13.359 -10.211 1 94.94 89 VAL B O 1
ATOM 2019 N N . MET B 1 90 ? -10.75 -12.344 -8.383 1 94.94 90 MET B N 1
ATOM 2020 C CA . MET B 1 90 ? -9.742 -12.938 -7.508 1 94.94 90 MET B CA 1
ATOM 2021 C C . MET B 1 90 ? -9.914 -14.453 -7.438 1 94.94 90 MET B C 1
ATOM 2023 O O . MET B 1 90 ? -8.922 -15.188 -7.445 1 94.94 90 MET B O 1
ATOM 2027 N N . GLY B 1 91 ? -11.133 -14.867 -7.367 1 92.62 91 GLY B N 1
ATOM 2028 C CA . GLY B 1 91 ? -11.398 -16.297 -7.387 1 92.62 91 GLY B CA 1
ATOM 2029 C C . GLY B 1 91 ? -10.93 -16.969 -8.664 1 92.62 91 GLY B C 1
ATOM 2030 O O . GLY B 1 91 ? -10.328 -18.047 -8.609 1 92.62 91 GLY B O 1
ATOM 2031 N N . ALA B 1 92 ? -11.211 -16.359 -9.797 1 96 92 ALA B N 1
ATOM 2032 C CA . ALA B 1 92 ? -10.82 -16.906 -11.094 1 96 92 ALA B CA 1
ATOM 2033 C C . ALA B 1 92 ? -9.297 -17.016 -11.211 1 96 92 ALA B C 1
ATOM 2035 O O . ALA B 1 92 ? -8.773 -18.016 -11.688 1 96 92 ALA B O 1
ATOM 2036 N N . ILE B 1 93 ? -8.633 -15.992 -10.742 1 97 93 ILE B N 1
ATOM 2037 C CA . ILE B 1 93 ? -7.18 -15.992 -10.766 1 97 93 ILE B CA 1
ATOM 2038 C C . ILE B 1 93 ? -6.648 -17.125 -9.898 1 97 93 ILE B C 1
ATOM 2040 O O . ILE B 1 93 ? -5.754 -17.875 -10.32 1 97 93 ILE B O 1
ATOM 2044 N N . ALA B 1 94 ? -7.238 -17.297 -8.742 1 93.94 94 ALA B N 1
ATOM 2045 C CA . ALA B 1 94 ? -6.777 -18.297 -7.797 1 93.94 94 ALA B CA 1
ATOM 2046 C C . ALA B 1 94 ? -6.945 -19.703 -8.367 1 93.94 94 ALA B C 1
ATOM 2048 O O . ALA B 1 94 ? -6.223 -20.625 -7.988 1 93.94 94 ALA B O 1
ATOM 2049 N N . GLN B 1 95 ? -7.816 -19.828 -9.297 1 95.12 95 GLN B N 1
ATOM 2050 C CA . GLN B 1 95 ? -8.117 -21.156 -9.852 1 95.12 95 GLN B CA 1
ATOM 2051 C C . GLN B 1 95 ? -7.316 -21.406 -11.133 1 95.12 95 GLN B C 1
ATOM 2053 O O . GLN B 1 95 ? -7.348 -22.5 -11.68 1 95.12 95 GLN B O 1
ATOM 2058 N N . ASP B 1 96 ? -6.68 -20.453 -11.641 1 97.62 96 ASP B N 1
ATOM 2059 C CA . ASP B 1 96 ? -5.887 -20.609 -12.852 1 97.62 96 ASP B CA 1
ATOM 2060 C C . ASP B 1 96 ? -4.68 -21.516 -12.609 1 97.62 96 ASP B C 1
ATOM 2062 O O . ASP B 1 96 ? -3.836 -21.203 -11.766 1 97.62 96 ASP B O 1
ATOM 2066 N N . PRO B 1 97 ? -4.555 -22.594 -13.359 1 97.56 97 PRO B N 1
ATOM 2067 C CA . PRO B 1 97 ? -3.461 -23.531 -13.094 1 97.56 97 PRO B CA 1
ATOM 2068 C C . PRO B 1 97 ? -2.088 -22.922 -13.359 1 97.56 97 PRO B C 1
ATOM 2070 O O . PRO B 1 97 ? -1.114 -23.266 -12.68 1 97.56 97 PRO B O 1
ATOM 2073 N N . ASP B 1 98 ? -1.986 -22.078 -14.32 1 97.75 98 ASP B N 1
ATOM 2074 C CA . ASP B 1 98 ? -0.705 -21.422 -14.586 1 97.75 98 ASP B CA 1
ATOM 2075 C C . ASP B 1 98 ? -0.323 -20.469 -13.453 1 97.75 98 ASP B C 1
ATOM 2077 O O . ASP B 1 98 ? 0.858 -20.328 -13.133 1 97.75 98 ASP B O 1
ATOM 2081 N N . PHE B 1 99 ? -1.271 -19.828 -12.883 1 97.56 99 PHE B N 1
ATOM 2082 C CA . PHE B 1 99 ? -0.977 -18.984 -11.734 1 97.56 99 PHE B CA 1
ATOM 2083 C C . PHE B 1 99 ? -0.521 -19.812 -10.547 1 97.56 99 PHE B C 1
ATOM 2085 O O . PHE B 1 99 ? 0.381 -19.422 -9.805 1 97.56 99 PHE B O 1
ATOM 2092 N N . GLY B 1 100 ? -1.147 -20.938 -10.352 1 96.69 100 GLY B N 1
ATOM 2093 C CA . GLY B 1 100 ? -0.685 -21.859 -9.32 1 96.69 100 GLY B CA 1
ATOM 2094 C C . GLY B 1 100 ? 0.776 -22.234 -9.477 1 96.69 100 GLY B C 1
ATOM 2095 O O . GLY B 1 100 ? 1.517 -22.281 -8.492 1 96.69 100 GLY B O 1
ATOM 2096 N N . LYS B 1 101 ? 1.157 -22.5 -10.68 1 97.5 101 LYS B N 1
ATOM 2097 C CA . LYS B 1 101 ? 2.555 -22.828 -10.953 1 97.5 101 LYS B CA 1
ATOM 2098 C C . LYS B 1 101 ? 3.467 -21.656 -10.594 1 97.5 101 LYS B C 1
ATOM 2100 O O . LYS B 1 101 ? 4.578 -21.859 -10.102 1 97.5 101 LYS B O 1
ATOM 2105 N N . LEU B 1 102 ? 3.023 -20.438 -10.914 1 97.12 102 LEU B N 1
ATOM 2106 C CA . LEU B 1 102 ? 3.807 -19.25 -10.57 1 97.12 102 LEU B CA 1
ATOM 2107 C C . LEU B 1 102 ? 3.947 -19.109 -9.062 1 97.12 102 LEU B C 1
ATOM 2109 O O . LEU B 1 102 ? 5.016 -18.75 -8.562 1 97.12 102 LEU B O 1
ATOM 2113 N N . GLN B 1 103 ? 2.873 -19.359 -8.312 1 96.06 103 GLN B N 1
ATOM 2114 C CA . GLN B 1 103 ? 2.932 -19.281 -6.852 1 96.06 103 GLN B CA 1
ATOM 2115 C C . GLN B 1 103 ? 3.902 -20.328 -6.289 1 96.06 103 GLN B C 1
ATOM 2117 O O . GLN B 1 103 ? 4.68 -20.016 -5.383 1 96.06 103 GLN B O 1
ATOM 2122 N N . GLU B 1 104 ? 3.885 -21.484 -6.859 1 96.69 104 GLU B N 1
ATOM 2123 C CA . GLU B 1 104 ? 4.82 -22.531 -6.434 1 96.69 104 GLU B CA 1
ATOM 2124 C C . GLU B 1 104 ? 6.266 -22.109 -6.699 1 96.69 104 GLU B C 1
ATOM 2126 O O . GLU B 1 104 ? 7.152 -22.375 -5.891 1 96.69 104 GLU B O 1
ATOM 2131 N N . ALA B 1 105 ? 6.477 -21.516 -7.785 1 96.81 105 ALA B N 1
ATOM 2132 C CA . ALA B 1 105 ? 7.816 -21.109 -8.195 1 96.81 105 ALA B CA 1
ATOM 2133 C C . ALA B 1 105 ? 8.383 -20.047 -7.266 1 96.81 105 ALA B C 1
ATOM 2135 O O . ALA B 1 105 ? 9.594 -19.797 -7.254 1 96.81 105 ALA B O 1
ATOM 2136 N N . GLU B 1 106 ? 7.516 -19.344 -6.469 1 96.5 106 GLU B N 1
ATOM 2137 C CA . GLU B 1 106 ? 7.977 -18.266 -5.59 1 96.5 106 GLU B CA 1
ATOM 2138 C C . GLU B 1 106 ? 8.539 -18.828 -4.285 1 96.5 106 GLU B C 1
ATOM 2140 O O . GLU B 1 106 ? 9.297 -18.156 -3.586 1 96.5 106 GLU B O 1
ATOM 2145 N N . LEU B 1 107 ? 8.242 -20.047 -3.996 1 96.69 107 LEU B N 1
ATOM 2146 C CA . LEU B 1 107 ? 8.438 -20.609 -2.66 1 96.69 107 LEU B CA 1
ATOM 2147 C C . LEU B 1 107 ? 9.914 -20.578 -2.271 1 96.69 107 LEU B C 1
ATOM 2149 O O . LEU B 1 107 ? 10.258 -20.172 -1.157 1 96.69 107 LEU B O 1
ATOM 2153 N N . PRO B 1 108 ? 10.852 -20.875 -3.152 1 97.5 108 PRO B N 1
ATOM 2154 C CA . PRO B 1 108 ? 12.266 -20.844 -2.771 1 97.5 108 PRO B CA 1
ATOM 2155 C C . PRO B 1 108 ? 12.758 -19.438 -2.459 1 97.5 108 PRO B C 1
ATOM 2157 O O . PRO B 1 108 ? 13.82 -19.266 -1.854 1 97.5 108 PRO B O 1
ATOM 2160 N N . PHE B 1 109 ? 12.031 -18.406 -2.855 1 97.88 109 PHE B N 1
ATOM 2161 C CA . PHE B 1 109 ? 12.484 -17.031 -2.723 1 97.88 109 PHE B CA 1
ATOM 2162 C C . PHE B 1 109 ? 11.836 -16.359 -1.513 1 97.88 109 PHE B C 1
ATOM 2164 O O . PHE B 1 109 ? 12.141 -15.211 -1.197 1 97.88 109 PHE B O 1
ATOM 2171 N N . LEU B 1 110 ? 11 -17.078 -0.832 1 97.5 110 LEU B N 1
ATOM 2172 C CA . LEU B 1 110 ? 10.273 -16.531 0.313 1 97.5 110 LEU B CA 1
ATOM 2173 C C . LEU B 1 110 ? 10.82 -17.094 1.62 1 97.5 110 LEU B C 1
ATOM 2175 O O . LEU B 1 110 ? 11.375 -18.188 1.64 1 97.5 110 LEU B O 1
ATOM 2179 N N . ASP B 1 111 ? 10.719 -16.328 2.65 1 97.81 111 ASP B N 1
ATOM 2180 C CA . ASP B 1 111 ? 11.055 -16.828 3.984 1 97.81 111 ASP B CA 1
ATOM 2181 C C . ASP B 1 111 ? 10.023 -17.828 4.477 1 97.81 111 ASP B C 1
ATOM 2183 O O . ASP B 1 111 ? 8.898 -17.469 4.805 1 97.81 111 ASP B O 1
ATOM 2187 N N . ALA B 1 112 ? 10.422 -19.047 4.602 1 95.06 112 ALA B N 1
ATOM 2188 C CA . ALA B 1 112 ? 9.508 -20.125 4.965 1 95.06 112 ALA B CA 1
ATOM 2189 C C . ALA B 1 112 ? 9.055 -19.984 6.418 1 95.06 112 ALA B C 1
ATOM 2191 O O . ALA B 1 112 ? 8.039 -20.578 6.812 1 95.06 112 ALA B O 1
ATOM 2192 N N . ASN B 1 113 ? 9.766 -19.25 7.207 1 96.88 113 ASN B N 1
ATOM 2193 C CA . ASN B 1 113 ? 9.469 -19.156 8.633 1 96.88 113 ASN B CA 1
ATOM 2194 C C . ASN B 1 113 ? 8.625 -17.922 8.961 1 96.88 113 ASN B C 1
ATOM 2196 O O . ASN B 1 113 ? 8.289 -17.688 10.117 1 96.88 113 ASN B O 1
ATOM 2200 N N . ARG B 1 114 ? 8.305 -17.172 8.008 1 97.25 114 ARG B N 1
ATOM 2201 C CA . ARG B 1 114 ? 7.48 -15.977 8.195 1 97.25 114 ARG B CA 1
ATOM 2202 C C . ARG B 1 114 ? 6.262 -16 7.277 1 97.25 114 ARG B C 1
ATOM 2204 O O . ARG B 1 114 ? 6.383 -15.797 6.07 1 97.25 114 ARG B O 1
ATOM 2211 N N . PRO B 1 115 ? 5.117 -16.266 7.875 1 97 115 PRO B N 1
ATOM 2212 C CA . PRO B 1 115 ? 3.912 -16.281 7.043 1 97 115 PRO B CA 1
ATOM 2213 C C . PRO B 1 115 ? 3.609 -14.938 6.395 1 97 115 PRO B C 1
ATOM 2215 O O . PRO B 1 115 ? 3.93 -13.891 6.965 1 97 115 PRO B O 1
ATOM 2218 N N . PRO B 1 116 ? 3.025 -14.961 5.18 1 98.12 116 PRO B N 1
ATOM 2219 C CA . PRO B 1 116 ? 2.607 -13.68 4.602 1 98.12 116 PRO B CA 1
ATOM 2220 C C . PRO B 1 116 ? 1.583 -12.953 5.465 1 98.12 116 PRO B C 1
ATOM 2222 O O . PRO B 1 116 ? 0.849 -13.586 6.227 1 98.12 116 PRO B O 1
ATOM 2225 N N . ARG B 1 117 ? 1.627 -11.672 5.355 1 98.62 117 ARG B N 1
ATOM 2226 C CA . ARG B 1 117 ? 0.593 -10.844 5.965 1 98.62 117 ARG B CA 1
ATOM 2227 C C . ARG B 1 117 ? -0.374 -10.312 4.914 1 98.62 117 ARG B C 1
ATOM 2229 O O . ARG B 1 117 ? 0.049 -9.828 3.859 1 98.62 117 ARG B O 1
ATOM 2236 N N . ALA B 1 118 ? -1.688 -10.461 5.207 1 98.62 118 ALA B N 1
ATOM 2237 C CA . ALA B 1 118 ? -2.697 -9.992 4.262 1 98.62 118 ALA B CA 1
ATOM 2238 C C . ALA B 1 118 ? -3.465 -8.797 4.816 1 98.62 118 ALA B C 1
ATOM 2240 O O . ALA B 1 118 ? -3.65 -8.68 6.031 1 98.62 118 ALA B O 1
ATOM 2241 N N . HIS B 1 119 ? -3.852 -7.945 3.994 1 98.75 119 HIS B N 1
ATOM 2242 C CA . HIS B 1 119 ? -4.648 -6.758 4.277 1 98.75 119 HIS B CA 1
ATOM 2243 C C . HIS B 1 119 ? -5.672 -6.504 3.178 1 98.75 119 HIS B C 1
ATOM 2245 O O . HIS B 1 119 ? -5.363 -6.652 1.992 1 98.75 119 HIS B O 1
ATOM 2251 N N . LEU B 1 120 ? -6.93 -6.199 3.555 1 98.06 120 LEU B N 1
ATOM 2252 C CA . LEU B 1 120 ? -7.996 -5.926 2.598 1 98.06 120 LEU B CA 1
ATOM 2253 C C . LEU B 1 120 ? -8.688 -4.605 2.918 1 98.06 120 LEU B C 1
ATOM 2255 O O . LEU B 1 120 ? -8.977 -4.316 4.082 1 98.06 120 LEU B O 1
ATOM 2259 N N . GLY B 1 121 ? -8.883 -3.816 1.904 1 98 121 GLY B N 1
ATOM 2260 C CA . GLY B 1 121 ? -9.594 -2.553 2.029 1 98 121 GLY B CA 1
ATOM 2261 C C . GLY B 1 121 ? -9.922 -1.918 0.692 1 98 121 GLY B C 1
ATOM 2262 O O . GLY B 1 121 ? -9.977 -2.604 -0.331 1 98 121 GLY B O 1
ATOM 2263 N N . TRP B 1 122 ? -10.289 -0.617 0.728 1 98.12 122 TRP B N 1
ATOM 2264 C CA . TRP B 1 122 ? -10.477 0.125 -0.515 1 98.12 122 TRP B CA 1
ATOM 2265 C C . TRP B 1 122 ? -9.539 1.327 -0.577 1 98.12 122 TRP B C 1
ATOM 2267 O O . TRP B 1 122 ? -8.984 1.741 0.442 1 98.12 122 TRP B O 1
ATOM 2277 N N . VAL B 1 123 ? -9.352 1.825 -1.796 1 98.31 123 VAL B N 1
ATOM 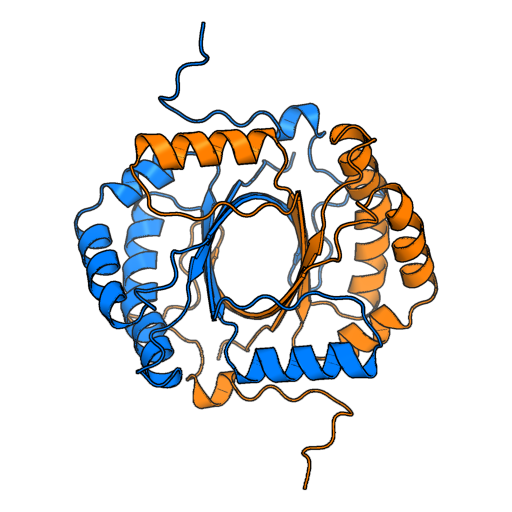2278 C CA . VAL B 1 123 ? -8.406 2.922 -1.988 1 98.31 123 VAL B CA 1
ATOM 2279 C C . VAL B 1 123 ? -9.156 4.18 -2.426 1 98.31 123 VAL B C 1
ATOM 2281 O O . VAL B 1 123 ? -10.18 4.094 -3.111 1 98.31 123 VAL B O 1
ATOM 2284 N N . GLN B 1 124 ? -8.648 5.312 -1.981 1 98 124 GLN B N 1
ATOM 2285 C CA . GLN B 1 124 ? -9.078 6.645 -2.389 1 98 124 GLN B CA 1
ATOM 2286 C C . GLN B 1 124 ? -7.891 7.512 -2.781 1 98 124 GLN B C 1
ATOM 2288 O O . GLN B 1 124 ? -7.215 8.078 -1.918 1 98 124 GLN B O 1
ATOM 2293 N N . ALA B 1 125 ? -7.668 7.59 -4.086 1 97.94 125 ALA B N 1
ATOM 2294 C CA . ALA B 1 125 ? -6.551 8.398 -4.57 1 97.94 125 ALA B CA 1
ATOM 2295 C C . ALA B 1 125 ? -6.969 9.852 -4.773 1 97.94 125 ALA B C 1
ATOM 2297 O O . ALA B 1 125 ? -8.062 10.125 -5.277 1 97.94 125 ALA B O 1
ATOM 2298 N N . TYR B 1 126 ? -6.012 10.75 -4.418 1 98.19 126 TYR B N 1
ATOM 2299 C CA . TYR B 1 126 ? -6.352 12.164 -4.508 1 98.19 126 TYR B CA 1
ATOM 2300 C C . TYR B 1 126 ? -5.328 12.922 -5.34 1 98.19 126 TYR B C 1
ATOM 2302 O O . TYR B 1 126 ? -5.574 14.055 -5.758 1 98.19 126 TYR B O 1
ATOM 2310 N N . ILE B 1 127 ? -4.133 12.383 -5.5 1 98.44 127 ILE B N 1
ATOM 2311 C CA . ILE B 1 127 ? -3.154 12.859 -6.473 1 98.44 127 ILE B CA 1
ATOM 2312 C C . ILE B 1 127 ? -2.658 11.688 -7.32 1 98.44 127 ILE B C 1
ATOM 2314 O O . ILE B 1 127 ? -2.344 10.617 -6.793 1 98.44 127 ILE B O 1
ATOM 2318 N N . HIS B 1 128 ? -2.623 11.906 -8.586 1 97.88 128 HIS B N 1
ATOM 2319 C CA . HIS B 1 128 ? -2.053 10.977 -9.555 1 97.88 128 HIS B CA 1
ATOM 2320 C C . HIS B 1 128 ? -1.217 11.711 -10.594 1 97.88 128 HIS B C 1
ATOM 2322 O O . HIS B 1 128 ? -1.721 12.594 -11.289 1 97.88 128 HIS B O 1
ATOM 2328 N N . ASP B 1 129 ? 0.022 11.328 -10.68 1 96.5 129 ASP B N 1
ATOM 2329 C CA . ASP B 1 129 ? 0.983 11.961 -11.586 1 96.5 129 ASP B CA 1
ATOM 2330 C C . ASP B 1 129 ? 1.02 13.469 -11.383 1 96.5 129 ASP B C 1
ATOM 2332 O O . ASP B 1 129 ? 0.957 14.234 -12.344 1 96.5 129 ASP B O 1
ATOM 2336 N N . GLY B 1 130 ? 0.872 13.836 -10.211 1 97.75 130 GLY B N 1
ATOM 2337 C CA . GLY B 1 130 ? 1.04 15.227 -9.82 1 97.75 130 GLY B CA 1
ATOM 2338 C C . GLY B 1 130 ? -0.238 16.031 -9.93 1 97.75 130 GLY B C 1
ATOM 2339 O O . GLY B 1 130 ? -0.246 17.234 -9.641 1 97.75 130 GLY B O 1
ATOM 2340 N N . GLN B 1 131 ? -1.272 15.391 -10.367 1 98.12 131 GLN B N 1
ATOM 2341 C CA . GLN B 1 131 ? -2.529 16.109 -10.555 1 98.12 131 GLN B CA 1
ATOM 2342 C C . GLN B 1 131 ? -3.568 15.68 -9.523 1 98.12 131 GLN B C 1
ATOM 2344 O O . GLN B 1 131 ? -3.699 14.492 -9.227 1 98.12 131 GLN B O 1
ATOM 2349 N N . ILE B 1 132 ? -4.285 16.641 -9.008 1 97.88 132 ILE B N 1
ATOM 2350 C CA . ILE B 1 132 ? -5.379 16.344 -8.086 1 97.88 132 ILE B CA 1
ATOM 2351 C C . ILE B 1 132 ? -6.496 15.625 -8.844 1 97.88 132 ILE B C 1
ATOM 2353 O O . ILE B 1 132 ? -6.887 16.047 -9.938 1 97.88 132 ILE B O 1
ATOM 2357 N N . ILE B 1 133 ? -6.906 14.594 -8.312 1 96.94 133 ILE B N 1
ATOM 2358 C CA . ILE B 1 133 ? -8.023 13.836 -8.859 1 96.94 133 ILE B CA 1
ATOM 2359 C C . ILE B 1 133 ? -9.039 13.547 -7.758 1 96.94 133 ILE B C 1
ATOM 2361 O O . ILE B 1 133 ? -8.719 13.625 -6.574 1 96.94 133 ILE B O 1
ATOM 2365 N N . ASN B 1 134 ? -10.352 13.312 -8.148 1 96.88 134 ASN B N 1
ATOM 2366 C CA . ASN B 1 134 ? -11.422 12.852 -7.281 1 96.88 134 ASN B CA 1
ATOM 2367 C C . ASN B 1 134 ? -11.797 13.906 -6.246 1 96.88 134 ASN B C 1
ATOM 2369 O O . ASN B 1 134 ? -12.148 13.578 -5.113 1 96.88 134 ASN B O 1
ATOM 2373 N N . ILE B 1 135 ? -11.484 15.125 -6.512 1 96.38 135 ILE B N 1
ATOM 2374 C CA . ILE B 1 135 ? -11.938 16.281 -5.746 1 96.38 135 ILE B CA 1
ATOM 2375 C C . ILE B 1 135 ? -12.703 17.234 -6.656 1 96.38 135 ILE B C 1
ATOM 2377 O O . ILE B 1 135 ? -12.234 17.594 -7.738 1 96.38 135 ILE B O 1
ATOM 2381 N N . GLU B 1 136 ? -13.828 17.547 -6.359 1 93.88 136 GLU B N 1
ATOM 2382 C CA . GLU B 1 136 ? -14.648 18.562 -7.012 1 93.88 136 GLU B CA 1
ATOM 2383 C C . GLU B 1 136 ? -15 19.703 -6.047 1 93.88 136 GLU B C 1
ATOM 2385 O O . GLU B 1 136 ? -15.703 19.484 -5.059 1 93.88 136 GLU B O 1
ATOM 2390 N N . GLY B 1 137 ? -14.445 20.859 -6.426 1 90.06 137 GLY B N 1
ATOM 2391 C CA . GLY B 1 137 ? -14.539 21.953 -5.457 1 90.06 137 GLY B CA 1
ATOM 2392 C C . GLY B 1 137 ? -13.734 21.688 -4.195 1 90.06 137 GLY B C 1
ATOM 2393 O O . GLY B 1 137 ? -12.523 21.5 -4.254 1 90.06 137 GLY B O 1
ATOM 2394 N N . SER B 1 138 ? -14.391 21.625 -3.066 1 89.75 138 SER B N 1
ATOM 2395 C CA . SER B 1 138 ? -13.711 21.359 -1.801 1 89.75 138 SER B CA 1
ATOM 2396 C C . SER B 1 138 ? -14.164 20.047 -1.194 1 89.75 138 SER B C 1
ATOM 2398 O O . SER B 1 138 ? -14.102 19.859 0.022 1 89.75 138 SER B O 1
ATOM 2400 N N . LYS B 1 139 ? -14.578 19.172 -2.16 1 92.5 139 LYS B N 1
ATOM 2401 C CA . LYS B 1 139 ? -15.117 17.922 -1.626 1 92.5 139 LYS B CA 1
ATOM 2402 C C . LYS B 1 139 ? -14.562 16.719 -2.375 1 92.5 139 LYS B C 1
ATOM 2404 O O . LYS B 1 139 ? -14.336 16.781 -3.586 1 92.5 139 LYS B O 1
ATOM 2409 N N . SER B 1 140 ? -14.375 15.672 -1.584 1 95.69 140 SER B N 1
ATOM 2410 C CA . SER B 1 140 ? -14.109 14.375 -2.197 1 95.69 140 SER B CA 1
ATOM 2411 C C . SER B 1 140 ? -15.312 13.875 -2.982 1 95.69 140 SER B C 1
ATOM 2413 O O . SER B 1 140 ? -16.453 14.102 -2.586 1 95.69 140 SER B O 1
ATOM 2415 N N . VAL B 1 141 ? -15.062 13.172 -4.07 1 94.94 141 VAL B N 1
ATOM 2416 C CA . VAL B 1 141 ? -16.172 12.672 -4.867 1 94.94 141 VAL B CA 1
ATOM 2417 C C . VAL B 1 141 ? -16.484 11.227 -4.484 1 94.94 141 VAL B C 1
ATOM 2419 O O . VAL B 1 141 ? -17.359 10.594 -5.082 1 94.94 141 VAL B O 1
ATOM 2422 N N . PHE B 1 142 ? -15.766 10.617 -3.543 1 96.19 142 PHE B N 1
ATOM 2423 C CA . PHE B 1 142 ? -16.016 9.25 -3.119 1 96.19 142 PHE B CA 1
ATOM 2424 C C . PHE B 1 142 ? -17.312 9.148 -2.324 1 96.19 142 PHE B C 1
ATOM 2426 O O . PHE B 1 142 ? -17.672 10.086 -1.609 1 96.19 142 PHE B O 1
ATOM 2433 N N . PRO B 1 143 ? -18 7.98 -2.43 1 94.75 143 PRO B N 1
ATOM 2434 C CA . PRO B 1 143 ? -19.219 7.758 -1.66 1 94.75 143 PRO B CA 1
ATOM 2435 C C . PRO B 1 143 ? -18.984 7.77 -0.153 1 94.75 143 PRO B C 1
ATOM 2437 O O . PRO B 1 143 ? -17.828 7.703 0.294 1 94.75 143 PRO B O 1
ATOM 2440 N N . PRO B 1 144 ? -20.078 7.926 0.589 1 94.75 144 PRO B N 1
ATOM 2441 C CA . PRO B 1 144 ? -19.922 7.875 2.045 1 94.75 144 PRO B CA 1
ATOM 2442 C C . PRO B 1 144 ? -19.516 6.488 2.545 1 94.75 144 PRO B C 1
ATOM 2444 O O . PRO B 1 144 ? -19.641 5.5 1.816 1 94.75 144 PRO B O 1
ATOM 2447 N N . PHE B 1 145 ? -19.109 6.488 3.791 1 96.44 145 PHE B N 1
ATOM 2448 C CA . PHE B 1 145 ? -18.641 5.277 4.457 1 96.44 145 PHE B CA 1
ATOM 2449 C C . PHE B 1 145 ? -19.719 4.191 4.395 1 96.44 145 PHE B C 1
ATOM 2451 O O . PHE B 1 145 ? -19.406 3.02 4.164 1 96.44 145 PHE B O 1
ATOM 2458 N N . THR B 1 146 ? -20.906 4.559 4.57 1 95.12 146 THR B N 1
ATOM 2459 C CA . THR B 1 146 ? -22.016 3.609 4.641 1 95.12 146 THR B CA 1
ATOM 2460 C C . THR B 1 146 ? -22.141 2.828 3.338 1 95.12 146 THR B C 1
ATOM 2462 O O . THR B 1 146 ? -22.516 1.653 3.346 1 95.12 146 THR B O 1
ATOM 2465 N N . GLU B 1 147 ? -21.844 3.416 2.318 1 94.69 147 GLU B N 1
ATOM 2466 C CA . GLU B 1 147 ? -21.859 2.736 1.026 1 94.69 147 GLU B CA 1
ATOM 2467 C C . GLU B 1 147 ? -20.578 1.949 0.796 1 94.69 147 GLU B C 1
ATOM 2469 O O . GLU B 1 147 ? -20.625 0.775 0.42 1 94.69 147 GLU B O 1
ATOM 2474 N N . LEU B 1 148 ? -19.469 2.529 1.089 1 95.75 148 LEU B N 1
ATOM 2475 C CA . LEU B 1 148 ? -18.156 1.936 0.793 1 95.75 148 LEU B CA 1
ATOM 2476 C C . LEU B 1 148 ? -17.906 0.714 1.671 1 95.75 148 LEU B C 1
ATOM 2478 O O . LEU B 1 148 ? -17.234 -0.224 1.256 1 95.75 148 LEU B O 1
ATOM 2482 N N . SER B 1 149 ? -18.469 0.663 2.834 1 95.69 149 SER B N 1
ATOM 2483 C CA . SER B 1 149 ? -18.188 -0.393 3.799 1 95.69 149 SER B CA 1
ATOM 2484 C C . SER B 1 149 ? -19.016 -1.637 3.521 1 95.69 149 SER B C 1
ATOM 2486 O O . SER B 1 149 ? -18.844 -2.672 4.168 1 95.69 149 SER B O 1
ATOM 2488 N N . GLN B 1 150 ? -19.859 -1.524 2.529 1 92.94 150 GLN B N 1
ATOM 2489 C CA . GLN B 1 150 ? -20.656 -2.684 2.154 1 92.94 150 GLN B CA 1
ATOM 2490 C C . GLN B 1 150 ? -19.875 -3.619 1.234 1 92.94 150 GLN B C 1
ATOM 2492 O O . GLN B 1 150 ? -20.078 -3.611 0.018 1 92.94 150 GLN B O 1
ATOM 2497 N N . ILE B 1 151 ? -19.031 -4.379 1.906 1 91.12 151 ILE B N 1
ATOM 2498 C CA . ILE B 1 151 ? -18.219 -5.332 1.171 1 91.12 151 ILE B CA 1
ATOM 2499 C C . ILE B 1 151 ? -18.828 -6.727 1.269 1 91.12 151 ILE B C 1
ATOM 2501 O O . ILE B 1 151 ? -18.984 -7.27 2.365 1 91.12 151 ILE B O 1
ATOM 2505 N N . VAL B 1 152 ? -19.188 -7.254 0.209 1 81 152 VAL B N 1
ATOM 2506 C CA . VAL B 1 152 ? -19.844 -8.555 0.185 1 81 152 VAL B CA 1
ATOM 2507 C C . VAL B 1 152 ? -18.906 -9.602 -0.406 1 81 152 VAL B C 1
ATOM 2509 O O . VAL B 1 152 ? -18.391 -9.43 -1.517 1 81 152 VAL B O 1
ATOM 2512 N N . PHE B 1 153 ? -18.547 -10.523 0.441 1 77.44 153 PHE B N 1
ATOM 2513 C CA . PHE B 1 153 ? -17.734 -11.648 0.006 1 77.44 153 PHE B CA 1
ATOM 2514 C C . PHE B 1 153 ? -18.609 -12.766 -0.563 1 77.44 153 PHE B C 1
ATOM 2516 O O . PHE B 1 153 ? -19.562 -13.203 0.083 1 77.44 153 PHE B O 1
ATOM 2523 N N . PRO B 1 154 ? -18.266 -13.031 -1.832 1 68.38 154 PRO B N 1
ATOM 2524 C CA . PRO B 1 154 ? -19.094 -14.117 -2.348 1 68.38 154 PRO B CA 1
ATOM 2525 C C . PRO B 1 154 ? -18.891 -15.438 -1.601 1 68.38 154 PRO B C 1
ATOM 2527 O O . PRO B 1 154 ? -17.766 -15.758 -1.223 1 68.38 154 PRO B O 1
ATOM 2530 N N . GLY B 1 155 ? -20.031 -16.266 -1.371 1 60.16 155 GLY B N 1
ATOM 2531 C CA . GLY B 1 155 ? -20.062 -17.625 -0.829 1 60.16 155 GLY B CA 1
ATOM 2532 C C . GLY B 1 155 ? -20.094 -17.656 0.687 1 60.16 155 GLY B C 1
ATOM 2533 O O . GLY B 1 155 ? -20.172 -18.719 1.288 1 60.16 155 GLY B O 1
ATOM 2534 N N . VAL B 1 156 ? -19.641 -16.562 1.438 1 53.06 156 VAL B N 1
ATOM 2535 C CA . VAL B 1 156 ? -19.812 -16.609 2.887 1 53.06 156 VAL B CA 1
ATOM 2536 C C . VAL B 1 156 ? -21.219 -16.141 3.25 1 53.06 156 VAL B C 1
ATOM 2538 O O . VAL B 1 156 ? -21.594 -15 2.979 1 53.06 156 VAL B O 1
ATOM 2541 N N . SER B 1 157 ? -22.078 -16.906 3.234 1 40.81 157 SER B N 1
ATOM 2542 C CA . SER B 1 157 ? -23.469 -16.703 3.621 1 40.81 157 SER B CA 1
ATOM 2543 C C . SER B 1 157 ? -23.562 -15.859 4.891 1 40.81 157 SER B C 1
ATOM 2545 O O . SER B 1 157 ? -22.734 -15.984 5.789 1 40.81 157 SER B O 1
ATOM 2547 N N . GLU B 1 158 ? -24.125 -14.586 4.852 1 41.25 158 GLU B N 1
ATOM 2548 C CA . GLU B 1 158 ? -24.578 -13.906 6.059 1 41.25 158 GLU B CA 1
ATOM 2549 C C . GLU B 1 158 ? -25.109 -14.906 7.086 1 41.25 158 GLU B C 1
ATOM 2551 O O . GLU B 1 158 ? -25.812 -15.852 6.734 1 41.25 158 GLU B O 1
ATOM 2556 N N . GLY B 1 159 ? -24.344 -15.258 8.047 1 31.95 159 GLY B N 1
ATOM 2557 C CA . GLY B 1 159 ? -25.109 -16.016 9.031 1 31.95 159 GLY B CA 1
ATOM 2558 C C . GLY B 1 159 ? -26.516 -15.492 9.234 1 31.95 159 GLY B C 1
ATOM 2559 O O . GLY B 1 159 ? -26.703 -14.312 9.523 1 31.95 159 GLY B O 1
ATOM 2560 N N . LYS B 1 160 ? -27.562 -16.031 8.664 1 25.94 160 LYS B N 1
ATOM 2561 C CA . LYS B 1 160 ? -28.891 -15.852 9.227 1 25.94 160 LYS B CA 1
ATOM 2562 C C . LYS B 1 160 ? -28.891 -16.109 10.727 1 25.94 160 LYS B C 1
ATOM 2564 O O . LYS B 1 160 ? -28.203 -17.016 11.211 1 25.94 160 LYS B O 1
#

Sequence (320 aa):
MTERVLRLSVYHCFNPNKPEAEVHEFVTNDHAVKAAKIHQKYGLLGYTLYFAPQSAQKVLSDWKRVGGRNWELDTYDACVEFYFTDFAVMGAIAQDPDFGKLQEAELPFLDANRPPRAHLGWVQAYIHDGQIINIEGSKSVFPPFTELSQIVFPGVSEGKMTERVLRLSVYHCFNPNKPEAEVHEFVTNDHAVKAAKIHQKYGLLGYTLYFAPQSAQKVLSDWKRVGGRNWELDTYDACVEFYFTDFAVMGAIAQDPDFGKLQEAELPFLDANRPPRAHLGWVQAYIHDGQIINIEGSKSVFPPFTELSQIVFPGVSEGK

Secondary structure (DSSP, 8-state):
-PPPEEEEEEEE-B-TTS-HHHHHHHIIIIIHHHHHHHHHHTT-SEEEEEE--HHHHHHHHHHHHHHT--PEEP--SEEEEEEES-HHHHHHHHH-HHHHHHHHHHGGGB-TTS--EEEEEEEEEEEETTEE-SEETTEE-SPPHHHHT----TT-----/-PPPEEEEEEEE-B-TTS-HHHHHHHIIIIIHHHHHHHHHHTT-SEEEEEE--HHHHHHHHHHHHHHT--PEEP--SEEEEEEES-HHHHHHHHH-HHHHHHHHHHGGGB-TTS--EEEEEEEEEEEETTEE-SEETTEE-SPPHHHHT----TT-----

Radius of gyration: 19.24 Å; Cα contacts (8 Å, |Δi|>4): 572; chains: 2; bounding box: 62×48×47 Å

InterPro domains:
  IPR009799 EthD domain [PF07110] (18-111)
  IPR011008 Dimeric alpha-beta barrel [SSF54909] (15-114)

pLDDT: mean 93.47, std 11.56, range [25.94, 98.88]

Organism: Aspergillus tubingensis (strain CBS 134.48) (NCBI:txid767770)

Nearest PDB structures (foldseek):
  3hf5-assembly2_C  TM=6.603E-01  e=3.212E-05  Pseudomonas reinekei
  3bn7-assembly1_A-2  TM=7.500E-01  e=2.814E-04  Caulobacter vibrioides CB15
  3lo3-assembly2_C  TM=6.733E-01  e=4.083E-04  Colwellia psychrerythraea 34H
  4dn9-assembly1_A  TM=7.224E-01  e=8.524E-03  Chloroflexus aurantiacus J-10-fl
  4krg-assembly2_B  TM=4.067E-01  e=2.561E+00  Haemonchus contortus

Foldseek 3Di:
DDAWKKKKKKFFAWDPVDDPVVLCCCCPVPLVVVLVVLLVVLPWPDKDKAFCDPVNQVVVVVVCVVVVHPDDGDDTGMMIMTIDNDCVSVVVSVPDVVSVVSVVVSVNTTHPVDGMDIDMATDDDQDDPRDGDQDDDNDGVDDDPVVRVPDDDPPPDPPD/DDAWKKKKKKFFAWDPVDDPVVLCCCCPVPLVVVLVVLLVVLPWPDKDKAFCDPVNQVVVVVVCVVVVHPDDGDDTGMMIMTIDRDCVSVVVSVPDVVSVVSVVVSVNTTHPVDGMDIDMATDDDQDDPRDGDQDDDNDGVDDDPVVRVPDDDPPPPPPD